Protein AF-A0A9D5AK38-F1 (afdb_monomer)

Mean predicted aligned error: 16.49 Å

Structure (mmCIF, N/CA/C/O backbone):
data_AF-A0A9D5AK38-F1
#
_entry.id   AF-A0A9D5AK38-F1
#
loop_
_atom_site.group_PDB
_atom_site.id
_atom_site.type_symbol
_atom_site.label_atom_id
_atom_site.label_alt_id
_atom_site.label_comp_id
_atom_site.label_asym_id
_atom_site.label_entity_id
_atom_site.label_seq_id
_atom_site.pdbx_PDB_ins_code
_atom_site.Cartn_x
_atom_site.Cartn_y
_atom_site.Cartn_z
_atom_site.occupancy
_atom_site.B_iso_or_equiv
_atom_site.auth_seq_id
_atom_site.auth_comp_id
_atom_site.auth_asym_id
_atom_site.auth_atom_id
_atom_site.pdbx_PDB_model_num
ATOM 1 N N . MET A 1 1 ? 25.969 49.954 53.810 1.00 33.88 1 MET A N 1
ATOM 2 C CA . MET A 1 1 ? 25.938 51.439 53.828 1.00 33.88 1 MET A CA 1
ATOM 3 C C . MET A 1 1 ? 26.869 51.972 52.740 1.00 33.88 1 MET A C 1
ATOM 5 O O . MET A 1 1 ? 27.864 51.312 52.481 1.00 33.88 1 MET A O 1
ATOM 9 N N . LYS A 1 2 ? 26.584 53.164 52.185 1.00 40.88 2 LYS A N 1
ATOM 10 C CA . LYS A 1 2 ? 27.360 53.874 51.135 1.00 40.88 2 LYS A CA 1
ATOM 11 C C . LYS A 1 2 ? 27.470 53.159 49.769 1.00 40.88 2 LYS A C 1
ATOM 13 O O . LYS A 1 2 ? 27.107 51.998 49.625 1.00 40.88 2 LYS A O 1
ATOM 18 N N . THR A 1 3 ? 27.795 53.952 48.744 1.00 27.88 3 THR A N 1
ATOM 19 C CA . THR A 1 3 ? 27.482 53.731 47.316 1.00 27.88 3 THR A CA 1
ATOM 20 C C . THR A 1 3 ? 28.409 54.561 46.400 1.00 27.88 3 THR A C 1
ATOM 22 O O . THR A 1 3 ? 29.161 55.394 46.900 1.00 27.88 3 THR A O 1
ATOM 25 N N . ARG A 1 4 ? 28.238 54.416 45.066 1.00 30.94 4 ARG A N 1
ATOM 26 C CA . ARG A 1 4 ? 28.885 55.137 43.930 1.00 30.94 4 ARG A CA 1
ATOM 27 C C . ARG A 1 4 ? 30.278 54.587 43.543 1.00 30.94 4 ARG A C 1
ATOM 29 O O . ARG A 1 4 ? 31.025 54.226 44.436 1.00 30.94 4 ARG A O 1
ATOM 36 N N . LYS A 1 5 ? 30.699 54.399 42.273 1.00 31.61 5 LYS A N 1
ATOM 37 C CA . LYS A 1 5 ? 30.309 54.814 40.886 1.00 31.61 5 LYS A CA 1
ATOM 38 C C . LYS A 1 5 ? 31.243 55.875 40.253 1.00 31.61 5 LYS A C 1
ATOM 40 O O . LYS A 1 5 ? 31.088 57.062 40.516 1.00 31.61 5 LYS A O 1
ATOM 45 N N . GLY A 1 6 ? 32.099 55.421 39.327 1.00 28.53 6 GLY A N 1
ATOM 46 C CA . GLY A 1 6 ? 32.884 56.146 38.297 1.00 28.53 6 GLY A CA 1
ATOM 47 C C . GLY A 1 6 ? 33.187 55.152 37.149 1.00 28.53 6 GLY A C 1
ATOM 48 O O . GLY A 1 6 ? 33.199 53.955 37.418 1.00 28.53 6 GLY A O 1
ATOM 49 N N . ARG A 1 7 ? 33.130 55.495 35.848 1.00 28.69 7 ARG A N 1
ATOM 50 C CA . ARG A 1 7 ? 34.073 56.284 35.007 1.00 28.69 7 ARG A CA 1
ATOM 51 C C . ARG A 1 7 ? 35.487 55.666 34.878 1.00 28.69 7 ARG A C 1
ATOM 53 O O . ARG A 1 7 ? 36.054 55.352 35.911 1.00 28.69 7 ARG A O 1
ATOM 60 N N . SER A 1 8 ? 36.144 55.568 33.705 1.00 30.53 8 SER A N 1
ATOM 61 C CA . SER A 1 8 ? 35.702 55.536 32.279 1.00 30.53 8 SER A CA 1
ATOM 62 C C . SER A 1 8 ? 36.902 55.436 31.301 1.00 30.53 8 SER A C 1
ATOM 64 O O . SER A 1 8 ? 37.755 56.308 31.383 1.00 30.53 8 SER A O 1
ATOM 66 N N . VAL A 1 9 ? 36.827 54.540 30.296 1.00 27.48 9 VAL A N 1
ATOM 67 C CA . VAL A 1 9 ? 37.454 54.620 28.937 1.00 27.48 9 VAL A CA 1
ATOM 68 C C . VAL A 1 9 ? 39.002 54.550 28.801 1.00 27.48 9 VAL A C 1
ATOM 70 O O . VAL A 1 9 ? 39.729 55.112 29.605 1.00 27.48 9 VAL A O 1
ATOM 73 N N . ALA A 1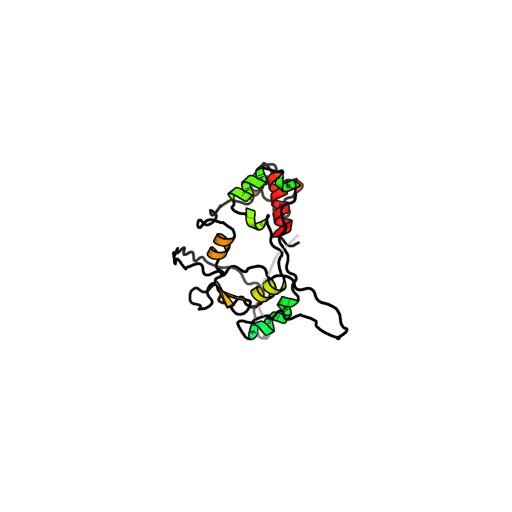 10 ? 39.445 53.926 27.688 1.00 26.89 10 ALA A N 1
ATOM 74 C CA . ALA A 1 10 ? 40.810 53.784 27.128 1.00 26.89 10 ALA A CA 1
ATOM 75 C C . ALA A 1 10 ? 41.793 52.832 27.868 1.00 26.89 10 ALA A C 1
ATOM 77 O O . ALA A 1 10 ? 41.974 52.952 29.073 1.00 26.89 10 ALA A O 1
ATOM 78 N N . GLU A 1 11 ? 42.492 51.883 27.214 1.00 28.64 11 GLU A N 1
ATOM 79 C CA . GLU A 1 11 ? 42.353 51.336 25.837 1.00 28.64 11 GLU A CA 1
ATOM 80 C C . GLU A 1 11 ? 42.307 49.771 25.853 1.00 28.64 11 GLU A C 1
ATOM 82 O O . GLU A 1 11 ? 41.315 49.273 26.376 1.00 28.64 11 GLU A O 1
ATOM 87 N N . MET A 1 12 ? 43.216 48.899 25.369 1.00 27.56 12 MET A N 1
ATOM 88 C CA . MET A 1 12 ? 44.475 49.034 24.609 1.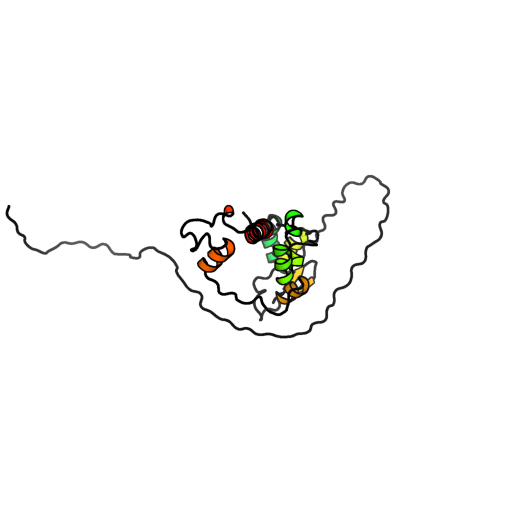00 27.56 12 MET A CA 1
ATOM 89 C C . MET A 1 12 ? 44.715 47.853 23.632 1.00 27.56 12 MET A C 1
ATOM 91 O O . MET A 1 12 ? 44.357 46.724 23.957 1.00 27.56 12 MET A O 1
ATOM 95 N N . MET A 1 13 ? 45.324 48.127 22.461 1.00 31.16 13 MET A N 1
ATOM 96 C CA . MET A 1 13 ? 46.064 47.224 21.532 1.00 31.16 13 MET A CA 1
ATOM 97 C C . MET A 1 13 ? 46.034 45.706 21.861 1.00 31.16 13 MET A C 1
ATOM 99 O O . MET A 1 13 ? 46.629 45.247 22.831 1.00 31.16 13 MET A O 1
ATOM 103 N N . THR A 1 14 ? 45.500 44.823 21.013 1.00 32.34 14 THR A N 1
ATOM 104 C CA . THR A 1 14 ? 46.093 44.444 19.710 1.00 32.34 14 THR A CA 1
ATOM 105 C C . THR A 1 14 ? 45.108 43.616 18.866 1.00 32.34 14 THR A C 1
ATOM 107 O O . THR A 1 14 ? 44.232 42.936 19.397 1.00 32.34 14 THR A O 1
ATOM 110 N N . ALA A 1 15 ? 45.261 43.626 17.538 1.00 27.45 15 ALA A N 1
ATOM 111 C CA . ALA A 1 15 ? 44.367 42.913 16.621 1.00 27.45 15 ALA A CA 1
ATOM 112 C C . ALA A 1 15 ? 44.831 41.481 16.284 1.00 27.45 15 ALA A C 1
ATOM 114 O O . ALA A 1 15 ? 45.998 41.258 15.963 1.00 27.45 15 ALA A O 1
ATOM 115 N N . LYS A 1 16 ? 43.880 40.537 16.213 1.00 35.12 16 LYS A N 1
ATOM 116 C CA . LYS A 1 16 ? 43.953 39.351 15.338 1.00 35.12 16 LYS A CA 1
ATOM 117 C C . LYS A 1 16 ? 42.615 39.139 14.623 1.00 35.12 16 LYS A C 1
ATOM 119 O O . LYS A 1 16 ? 41.552 39.412 15.174 1.00 35.12 16 LYS A O 1
ATOM 124 N N . THR A 1 17 ? 42.695 38.727 13.361 1.00 31.53 17 THR A N 1
ATOM 125 C CA . THR A 1 17 ? 41.618 38.864 12.367 1.00 31.53 17 THR A CA 1
ATOM 126 C C . THR A 1 17 ? 40.453 37.896 12.584 1.00 31.53 17 THR A C 1
ATOM 128 O O . THR A 1 17 ? 40.646 36.732 12.926 1.00 31.53 17 THR A O 1
ATOM 131 N N . ALA A 1 18 ? 39.231 38.368 12.333 1.00 28.08 18 ALA A N 1
ATOM 132 C CA . ALA A 1 18 ? 38.009 37.592 12.508 1.00 28.08 18 ALA A CA 1
ATOM 133 C C . ALA A 1 18 ? 37.720 36.610 11.356 1.00 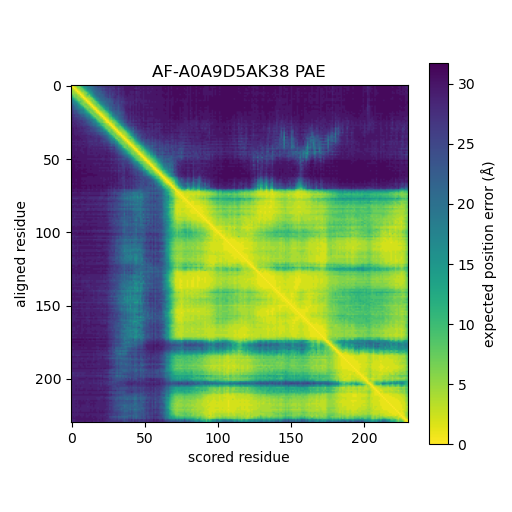28.08 18 ALA A C 1
ATOM 135 O O . ALA A 1 18 ? 37.919 36.931 10.184 1.00 28.08 18 ALA A O 1
ATOM 136 N N . LYS A 1 19 ? 37.080 35.482 11.694 1.00 30.78 19 LYS A N 1
ATOM 137 C CA . LYS A 1 19 ? 36.076 34.823 10.841 1.00 30.78 19 LYS A CA 1
ATOM 138 C C . LYS A 1 19 ? 34.860 34.413 11.685 1.00 30.78 19 LYS A C 1
ATOM 140 O O . LYS A 1 19 ? 34.948 33.521 12.519 1.00 30.78 19 LYS A O 1
ATOM 145 N N . LYS A 1 20 ? 33.721 35.076 11.443 1.00 27.89 20 LYS A N 1
ATOM 146 C CA . LYS A 1 20 ? 32.361 34.542 11.693 1.00 27.89 20 LYS A CA 1
ATOM 147 C C . LYS A 1 20 ? 32.138 33.394 10.668 1.00 27.89 20 LYS A C 1
ATOM 149 O O . LYS A 1 20 ? 32.838 33.367 9.661 1.00 27.89 20 LYS A O 1
ATOM 154 N N . VAL A 1 21 ? 31.254 32.409 10.834 1.00 29.69 21 VAL A N 1
ATOM 155 C CA . VAL A 1 21 ? 29.810 32.473 11.141 1.00 29.69 21 VAL A CA 1
ATOM 156 C C . VAL A 1 21 ? 29.366 31.259 11.986 1.00 29.69 21 VAL A C 1
ATOM 158 O O . VAL A 1 21 ? 30.059 30.251 12.066 1.00 29.69 21 VAL A O 1
ATOM 161 N N . THR A 1 22 ? 28.219 31.395 12.654 1.00 26.42 22 THR A N 1
ATOM 162 C CA . THR 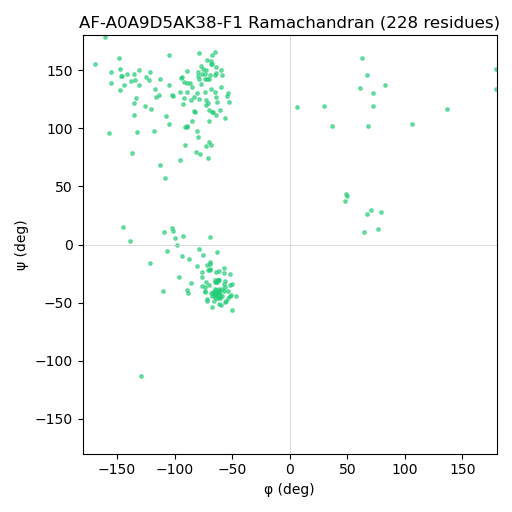A 1 22 ? 27.578 30.427 13.560 1.00 26.42 22 THR A CA 1
ATOM 163 C C . THR A 1 22 ? 26.817 29.284 12.869 1.00 26.42 22 THR A C 1
ATOM 165 O O . THR A 1 22 ? 26.472 29.355 11.695 1.00 26.42 22 THR A O 1
ATOM 168 N N . VAL A 1 23 ? 26.520 28.246 13.656 1.00 24.72 23 VAL A N 1
ATOM 169 C CA . VAL A 1 23 ? 25.722 27.051 13.315 1.00 24.72 23 VAL A CA 1
ATOM 170 C C . VAL A 1 23 ? 24.217 27.373 13.179 1.00 24.72 23 VAL A C 1
ATOM 172 O O . VAL A 1 23 ? 23.762 28.336 13.791 1.00 24.72 23 VAL A O 1
ATOM 175 N N . VAL A 1 24 ? 23.473 26.507 12.462 1.00 26.73 24 VAL A N 1
ATOM 176 C CA . VAL A 1 24 ? 22.086 26.002 12.711 1.00 26.73 24 VAL A CA 1
ATOM 177 C C . VAL A 1 24 ? 21.202 25.967 11.446 1.00 26.73 24 VAL A C 1
ATOM 179 O O . VAL A 1 24 ? 20.825 27.006 10.927 1.00 26.73 24 VAL A O 1
ATOM 182 N N . GLY A 1 25 ? 20.794 24.746 11.056 1.00 26.19 25 GLY A N 1
ATOM 183 C CA . GLY A 1 25 ? 19.423 24.391 10.632 1.00 26.19 25 GLY A CA 1
ATOM 184 C C . GLY A 1 25 ? 18.863 24.870 9.274 1.00 26.19 25 GLY A C 1
ATOM 185 O O . GLY A 1 25 ? 18.615 26.059 9.101 1.00 26.19 25 GLY A O 1
ATOM 186 N N . PRO A 1 26 ? 18.491 23.951 8.358 1.00 26.83 26 PRO A N 1
ATOM 187 C CA . PRO A 1 26 ? 17.520 24.226 7.294 1.00 26.83 26 PRO A CA 1
ATOM 188 C C . PRO A 1 26 ? 16.089 24.298 7.855 1.00 26.83 26 PRO A C 1
ATOM 190 O O . PRO A 1 26 ? 15.742 23.548 8.768 1.00 26.83 26 PRO A O 1
ATOM 193 N N . SER A 1 27 ? 15.228 25.142 7.278 1.00 24.17 27 SER A N 1
ATOM 194 C CA . SER A 1 27 ? 13.794 25.190 7.611 1.00 24.17 27 SER A CA 1
ATOM 195 C C . SER A 1 27 ? 12.936 25.531 6.386 1.00 24.17 27 SER A C 1
ATOM 197 O O . SER A 1 27 ? 13.390 26.287 5.536 1.00 24.17 27 SER A O 1
ATOM 199 N N . MET A 1 28 ? 11.730 24.942 6.323 1.00 27.42 28 MET A N 1
ATOM 200 C CA . MET A 1 28 ? 10.549 25.283 5.494 1.00 27.42 28 MET A CA 1
ATOM 201 C C . MET A 1 28 ? 10.803 25.942 4.116 1.00 27.42 28 MET A C 1
ATOM 203 O O . MET A 1 28 ? 11.171 27.106 4.015 1.00 27.42 28 MET A O 1
ATOM 207 N N . SER A 1 29 ? 10.389 25.340 3.001 1.00 24.94 29 SER A N 1
ATOM 208 C CA . SER A 1 29 ? 8.955 25.241 2.676 1.00 24.94 29 SER A CA 1
ATOM 209 C C . SER A 1 29 ? 8.726 24.533 1.330 1.00 24.94 29 SER A C 1
ATOM 211 O O . SER A 1 29 ? 9.537 24.656 0.416 1.00 24.94 29 SER A O 1
ATOM 213 N N . TRP A 1 30 ? 7.578 23.865 1.174 1.00 23.47 30 TRP A N 1
ATOM 214 C CA . TRP A 1 30 ? 7.054 23.447 -0.132 1.00 23.47 30 TRP A CA 1
ATOM 215 C C . TRP A 1 30 ? 5.678 24.074 -0.352 1.00 23.47 30 TRP A C 1
ATOM 217 O O . TRP A 1 30 ? 4.733 23.792 0.383 1.00 23.47 30 TRP A O 1
ATOM 227 N N . SER A 1 31 ? 5.573 24.933 -1.367 1.00 30.81 31 SER A N 1
ATOM 228 C CA . SER A 1 31 ? 4.327 25.610 -1.729 1.00 30.81 31 SER A CA 1
ATOM 229 C C . SER A 1 31 ? 3.715 25.000 -2.985 1.00 30.81 31 SER A C 1
ATOM 231 O O . SER A 1 31 ? 4.149 25.282 -4.094 1.00 30.81 31 SER A O 1
ATOM 233 N N . LYS A 1 32 ? 2.666 24.202 -2.768 1.00 28.89 32 LYS A N 1
ATOM 234 C CA . LYS A 1 32 ? 1.407 24.210 -3.529 1.00 28.89 32 LYS A CA 1
ATOM 235 C C . LYS A 1 32 ? 1.495 24.472 -5.046 1.00 28.89 32 LYS A C 1
ATOM 237 O O . LYS A 1 32 ? 1.407 25.614 -5.486 1.00 28.89 32 LYS A O 1
ATOM 242 N N . VAL A 1 33 ? 1.396 23.394 -5.823 1.00 25.48 33 VAL A N 1
ATOM 243 C CA . VAL A 1 33 ? 0.637 23.390 -7.085 1.00 25.48 33 VAL A CA 1
ATOM 244 C C . VAL A 1 33 ? -0.369 22.239 -7.015 1.00 25.48 33 VAL A C 1
ATOM 246 O O . VAL A 1 33 ? 0.020 21.086 -6.851 1.00 25.48 33 VAL A O 1
ATOM 249 N N . ARG A 1 34 ? -1.666 22.556 -7.104 1.00 28.61 34 ARG A N 1
ATOM 250 C CA . ARG A 1 34 ? -2.702 21.604 -7.525 1.00 28.61 34 ARG A CA 1
ATOM 251 C C . ARG A 1 34 ? -3.006 21.936 -8.977 1.00 28.61 34 ARG A C 1
ATOM 253 O O . ARG A 1 34 ? -3.400 23.070 -9.221 1.00 28.61 34 ARG A O 1
ATOM 260 N N . GLU A 1 35 ? -2.956 20.957 -9.868 1.00 26.36 35 GLU A N 1
ATOM 261 C CA . GLU A 1 35 ? -3.853 20.940 -11.024 1.00 26.36 35 GLU A CA 1
ATOM 262 C C . GLU A 1 35 ? -4.458 19.546 -11.165 1.00 26.36 35 GLU A C 1
ATOM 264 O O . GLU A 1 35 ? -3.757 18.533 -11.170 1.00 26.36 35 GLU A O 1
ATOM 269 N N . ILE A 1 36 ? -5.787 19.517 -11.221 1.00 33.62 36 ILE A N 1
ATOM 270 C CA . ILE A 1 36 ? -6.577 18.338 -11.551 1.00 33.62 36 ILE A CA 1
ATOM 271 C C . ILE A 1 36 ? -6.788 18.414 -13.056 1.00 33.62 36 ILE A C 1
ATOM 273 O O . ILE A 1 36 ? -7.381 19.383 -13.520 1.00 33.62 36 ILE A O 1
ATOM 277 N N . PHE A 1 37 ? -6.351 17.400 -13.797 1.00 33.25 37 PHE A N 1
ATOM 278 C CA . PHE A 1 37 ? -6.851 17.188 -15.149 1.00 33.25 37 PHE A CA 1
ATOM 279 C C . PHE A 1 37 ? -7.174 15.722 -15.375 1.00 33.25 37 PHE A C 1
ATOM 281 O O . PHE A 1 37 ? -6.326 14.846 -15.200 1.00 33.25 37 PHE A O 1
ATOM 288 N N . ASP A 1 38 ? -8.437 15.522 -15.726 1.00 43.69 38 ASP A N 1
ATOM 289 C CA . ASP A 1 38 ? -9.018 14.290 -16.226 1.00 43.69 38 ASP A CA 1
ATOM 290 C C . ASP A 1 38 ? -8.681 14.148 -17.718 1.00 43.69 38 ASP A C 1
ATOM 292 O O . ASP A 1 38 ? -8.586 15.149 -18.436 1.00 43.69 38 ASP A O 1
ATOM 296 N N . SER A 1 39 ? -8.468 12.920 -18.177 1.00 35.00 39 SER A N 1
ATOM 297 C CA . SER A 1 39 ? -8.164 12.624 -19.579 1.00 35.00 39 SER A CA 1
ATOM 298 C C . SER A 1 39 ? -8.524 11.176 -19.894 1.00 35.00 39 SER A C 1
ATOM 300 O O . SER A 1 39 ? -7.735 10.259 -19.649 1.00 35.00 39 SER A O 1
ATOM 302 N N . ASP A 1 40 ? -9.722 10.986 -20.440 1.00 36.69 40 ASP A N 1
ATOM 303 C CA . ASP A 1 40 ? -10.185 9.704 -20.963 1.00 36.69 40 ASP A CA 1
ATOM 304 C C . ASP A 1 40 ? -9.477 9.362 -22.284 1.00 36.69 40 ASP A C 1
ATOM 306 O O . ASP A 1 40 ? -9.984 9.623 -23.373 1.00 36.69 40 ASP A O 1
ATOM 310 N N . GLU A 1 41 ? -8.291 8.760 -22.178 1.00 36.53 41 GLU A N 1
ATOM 311 C CA . GLU A 1 41 ? -7.719 7.948 -23.255 1.00 36.53 41 GLU A CA 1
ATOM 312 C C . GLU A 1 41 ? -8.151 6.487 -23.064 1.00 36.53 41 GLU A C 1
ATOM 314 O O . GLU A 1 41 ? -7.625 5.759 -22.216 1.00 36.53 41 GLU A O 1
ATOM 319 N N . ASP A 1 42 ? -9.150 6.074 -23.844 1.00 41.09 42 ASP A N 1
ATOM 320 C CA . ASP A 1 42 ? -9.712 4.724 -23.819 1.00 41.09 42 ASP A CA 1
ATOM 321 C C . ASP A 1 42 ? -8.801 3.776 -24.626 1.00 41.09 42 ASP A C 1
ATOM 323 O O . ASP A 1 42 ? -8.823 3.755 -25.858 1.00 41.09 42 ASP A O 1
ATOM 327 N N . PHE A 1 43 ? -7.930 3.038 -23.929 1.00 40.38 43 PHE A N 1
ATOM 328 C CA . PHE A 1 43 ? -6.977 2.097 -24.531 1.00 40.38 43 PHE A CA 1
ATOM 329 C C . PHE A 1 43 ? -7.457 0.645 -24.388 1.00 40.38 43 PHE A C 1
ATOM 331 O O . PHE A 1 43 ? -7.756 0.189 -23.282 1.00 40.38 43 PHE A O 1
ATOM 338 N N . GLU A 1 44 ? -7.477 -0.097 -25.500 1.00 41.12 44 GLU A N 1
ATOM 339 C CA . GLU A 1 44 ? -7.966 -1.482 -25.536 1.00 41.12 44 GLU A CA 1
ATOM 340 C C . GLU A 1 44 ? -7.128 -2.463 -24.687 1.00 41.12 44 GLU A C 1
ATOM 342 O O . GLU A 1 44 ? -5.912 -2.338 -24.520 1.00 41.12 44 GLU A O 1
ATOM 347 N N . GLU A 1 45 ? -7.809 -3.466 -24.128 1.00 41.84 45 GLU A N 1
ATOM 348 C CA . GLU A 1 45 ? -7.314 -4.320 -23.041 1.00 41.84 45 GLU A CA 1
ATOM 349 C C . GLU A 1 45 ? -6.687 -5.634 -23.553 1.00 41.84 45 GLU A C 1
ATOM 351 O O . GLU A 1 45 ? -7.252 -6.719 -23.409 1.00 41.84 45 GLU A O 1
ATOM 356 N N . ASP A 1 46 ? -5.495 -5.547 -24.154 1.00 39.59 46 ASP A N 1
ATOM 357 C CA . ASP A 1 46 ? -4.801 -6.704 -24.748 1.00 39.59 46 ASP A CA 1
ATOM 358 C C . ASP A 1 46 ? -4.040 -7.558 -23.702 1.00 39.59 46 ASP A C 1
ATOM 360 O O . ASP A 1 46 ? -2.823 -7.452 -23.509 1.00 39.59 46 ASP A O 1
ATOM 364 N N . VAL A 1 47 ? -4.784 -8.409 -22.980 1.00 40.81 47 VAL A N 1
ATOM 365 C CA . VAL A 1 47 ? -4.259 -9.330 -21.949 1.00 40.81 47 VAL A CA 1
ATOM 366 C C . VAL A 1 47 ? -4.517 -10.802 -22.328 1.00 40.81 47 VAL A C 1
ATOM 368 O O . VAL A 1 47 ? -5.594 -11.341 -22.055 1.00 40.81 47 VAL A O 1
ATOM 371 N N . PRO A 1 48 ? -3.527 -11.515 -22.905 1.00 36.41 48 PRO A N 1
ATOM 372 C CA . PRO A 1 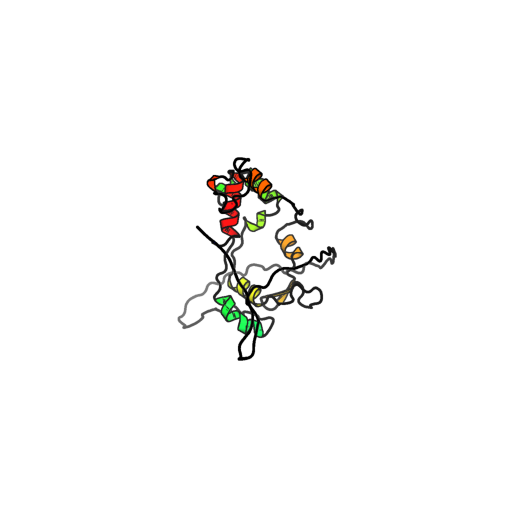48 ? -3.683 -12.920 -23.281 1.00 36.41 48 PRO A CA 1
ATOM 373 C C . PRO A 1 48 ? -3.909 -13.858 -22.083 1.00 36.41 48 PRO A C 1
ATOM 375 O O . PRO A 1 48 ? -3.105 -13.924 -21.152 1.00 36.41 48 PRO A O 1
ATOM 378 N N . SER A 1 49 ? -4.981 -14.653 -22.141 1.00 30.61 49 SER A N 1
ATOM 379 C CA . SER A 1 49 ? -5.321 -15.641 -21.107 1.00 30.61 49 SER A CA 1
ATOM 380 C C . SER A 1 49 ? -4.359 -16.838 -21.098 1.00 30.61 49 SER A C 1
ATOM 382 O O . SER A 1 49 ? -4.252 -17.576 -22.079 1.00 30.61 49 SER A O 1
ATOM 384 N N . ILE A 1 50 ? -3.696 -17.083 -19.963 1.00 38.62 50 ILE A N 1
ATOM 385 C CA . ILE A 1 50 ? -2.764 -18.209 -19.790 1.00 38.62 50 ILE A CA 1
ATOM 386 C C . ILE A 1 50 ? -3.543 -19.485 -19.436 1.00 38.62 50 ILE A C 1
ATOM 388 O O . ILE A 1 50 ? -4.142 -19.585 -18.367 1.00 38.62 50 ILE A O 1
ATOM 392 N N . SER A 1 51 ? -3.506 -20.486 -20.320 1.00 35.34 51 SER A N 1
ATOM 393 C CA . SER A 1 51 ? -4.141 -21.795 -20.099 1.00 35.34 51 SER A CA 1
ATOM 394 C C . SER A 1 51 ? -3.204 -22.801 -19.393 1.00 35.34 51 SER A C 1
ATOM 396 O O . SER A 1 51 ? -1.983 -22.731 -19.554 1.00 35.34 51 SER A O 1
ATOM 398 N N . PRO A 1 52 ? -3.735 -23.748 -18.591 1.00 33.31 52 PRO A N 1
ATOM 399 C CA . PRO A 1 52 ? -2.913 -24.664 -17.797 1.00 33.31 52 PRO A CA 1
ATOM 400 C C . PRO A 1 52 ? -2.331 -25.824 -18.625 1.00 33.31 52 PRO A C 1
ATOM 402 O O . PRO A 1 52 ? -3.056 -26.612 -19.236 1.00 33.31 52 PRO A O 1
ATOM 405 N N . VAL A 1 53 ? -1.006 -25.983 -18.582 1.00 40.75 53 VAL A N 1
ATOM 406 C CA . VAL A 1 53 ? -0.279 -27.058 -19.283 1.00 40.75 53 VAL A CA 1
ATOM 407 C C . VAL A 1 53 ? -0.409 -28.402 -18.547 1.00 40.75 53 VAL A C 1
ATOM 409 O O . VAL A 1 53 ? -0.319 -28.483 -17.321 1.00 40.75 53 VAL A O 1
ATOM 412 N N . LYS A 1 54 ? -0.611 -29.490 -19.305 1.00 40.16 54 LYS A N 1
ATOM 413 C CA . LYS A 1 54 ? -0.778 -30.857 -18.776 1.00 40.16 54 LYS A CA 1
ATOM 414 C C . LYS A 1 54 ? 0.540 -31.430 -18.229 1.00 40.16 54 LYS A C 1
ATOM 416 O O . LYS A 1 54 ? 1.599 -31.250 -18.823 1.00 40.16 54 LYS A O 1
ATOM 421 N N . ARG A 1 55 ? 0.465 -32.186 -17.124 1.00 37.75 55 ARG A N 1
ATOM 422 C CA . ARG A 1 55 ? 1.619 -32.893 -16.532 1.00 37.75 55 ARG A CA 1
ATOM 423 C C . ARG A 1 55 ? 2.076 -34.064 -17.411 1.00 37.75 55 ARG A C 1
ATOM 425 O O . ARG A 1 55 ? 1.243 -34.815 -17.912 1.00 37.75 55 ARG A O 1
ATOM 432 N N . ILE A 1 56 ? 3.390 -34.274 -17.494 1.00 39.09 56 ILE A N 1
ATOM 433 C CA . ILE A 1 56 ? 4.025 -35.469 -18.073 1.00 39.09 56 ILE A CA 1
ATOM 434 C C . ILE A 1 56 ? 4.814 -36.175 -16.960 1.00 39.09 56 ILE A C 1
ATOM 436 O O . ILE A 1 56 ? 5.523 -35.526 -16.192 1.00 39.09 56 ILE A O 1
ATOM 440 N N . ASN A 1 57 ? 4.681 -37.500 -16.849 1.00 34.16 57 ASN A N 1
ATOM 441 C CA . ASN A 1 57 ? 5.338 -38.287 -15.800 1.00 34.16 57 ASN A CA 1
ATOM 442 C C . ASN A 1 57 ? 6.787 -38.634 -16.176 1.00 34.16 57 ASN A C 1
ATOM 444 O O . ASN A 1 57 ? 7.032 -39.249 -17.212 1.00 34.16 57 ASN A O 1
ATOM 448 N N . PHE A 1 58 ? 7.739 -38.312 -15.298 1.00 35.72 58 PHE A N 1
ATOM 449 C CA . PHE A 1 58 ? 9.166 -38.584 -15.499 1.00 35.72 58 PHE A CA 1
ATOM 450 C C . PHE A 1 58 ? 9.592 -39.905 -14.830 1.00 35.72 58 PHE A C 1
ATOM 452 O O . PHE A 1 58 ? 9.311 -40.123 -13.649 1.00 35.72 58 PHE A O 1
ATOM 459 N N . ARG A 1 59 ? 10.313 -40.777 -15.550 1.00 37.19 59 ARG A N 1
ATOM 460 C CA . ARG A 1 59 ? 11.036 -41.925 -14.961 1.00 37.19 59 ARG A CA 1
ATOM 461 C C . ARG A 1 59 ? 12.491 -41.525 -14.687 1.00 37.19 59 ARG A C 1
ATOM 463 O O . ARG A 1 59 ? 13.066 -40.747 -15.437 1.00 37.19 59 ARG A O 1
ATOM 470 N N . LYS A 1 60 ? 13.072 -42.011 -13.585 1.00 44.59 60 LYS A N 1
ATOM 471 C CA . LYS A 1 60 ? 14.380 -41.551 -13.081 1.00 44.59 60 LYS A CA 1
ATOM 472 C C . LYS A 1 60 ? 15.563 -42.300 -13.706 1.00 44.59 60 LYS A C 1
ATOM 474 O O . LYS A 1 60 ? 15.562 -43.526 -13.740 1.00 44.59 60 LYS A O 1
ATOM 479 N N . SER A 1 61 ? 16.617 -41.555 -14.027 1.00 37.78 61 SER A N 1
ATOM 480 C CA . SER A 1 61 ? 17.995 -42.032 -14.213 1.00 37.78 61 SER A CA 1
ATOM 481 C C . SER A 1 61 ? 18.968 -40.989 -13.629 1.00 37.78 61 SER A C 1
ATOM 483 O O . SER A 1 61 ? 18.643 -39.799 -13.652 1.00 37.78 61 SER A O 1
ATOM 485 N N . PRO A 1 62 ? 20.122 -41.381 -13.056 1.00 50.53 62 PRO A N 1
ATOM 486 C CA . PRO A 1 62 ? 20.948 -40.467 -12.266 1.00 50.53 62 PRO A CA 1
ATOM 487 C C . PRO A 1 62 ? 21.912 -39.635 -13.127 1.00 50.53 62 PRO A C 1
ATOM 489 O O . PRO A 1 62 ? 22.953 -40.123 -13.557 1.00 50.53 62 PRO A O 1
ATOM 492 N N . ALA A 1 63 ? 21.604 -38.350 -13.301 1.00 38.72 63 ALA A N 1
ATOM 493 C CA . ALA A 1 63 ? 22.547 -37.331 -13.765 1.00 38.72 63 ALA A CA 1
ATOM 494 C C . ALA A 1 63 ? 22.585 -36.167 -12.760 1.00 38.72 63 ALA A C 1
ATOM 496 O O . ALA A 1 63 ? 21.576 -35.837 -12.134 1.00 38.72 63 ALA A O 1
ATOM 497 N N . LYS A 1 64 ? 23.765 -35.572 -12.563 1.00 46.62 64 LYS A N 1
ATOM 498 C CA . LYS A 1 64 ? 23.995 -34.509 -11.574 1.00 46.62 64 LYS A CA 1
ATOM 499 C C . LYS A 1 64 ? 23.721 -33.141 -12.211 1.00 46.62 64 LYS A C 1
ATOM 501 O O . LYS A 1 64 ? 24.173 -32.898 -13.319 1.00 46.62 64 LYS A O 1
ATOM 506 N N . VAL A 1 65 ? 23.067 -32.252 -11.457 1.00 46.09 65 VAL A N 1
ATOM 507 C CA . VAL A 1 65 ? 22.680 -30.877 -11.839 1.00 46.09 65 VAL A CA 1
ATOM 508 C C . VAL A 1 65 ? 21.596 -30.781 -12.924 1.00 46.09 65 VAL A C 1
ATOM 510 O O . VAL A 1 65 ? 21.877 -30.778 -14.114 1.00 46.09 65 VAL A O 1
ATOM 513 N N . VAL A 1 66 ? 20.367 -30.500 -12.482 1.00 41.34 66 VAL A N 1
ATOM 514 C CA . VAL A 1 66 ? 19.573 -29.414 -13.078 1.00 41.34 66 VAL A CA 1
ATOM 515 C C . VAL A 1 66 ? 18.993 -28.591 -11.927 1.00 41.34 66 VAL A C 1
ATOM 517 O O . VAL A 1 66 ? 17.978 -28.957 -11.340 1.00 41.34 66 VAL A O 1
ATOM 520 N N . VAL A 1 67 ? 19.657 -27.490 -11.570 1.00 42.09 67 VAL A N 1
ATOM 521 C CA . VAL A 1 67 ? 19.044 -26.454 -10.728 1.00 42.09 67 VAL A CA 1
ATOM 522 C C . VAL A 1 67 ? 18.370 -25.477 -11.684 1.00 42.09 67 VAL A C 1
ATOM 524 O O . VAL A 1 67 ? 19.046 -24.662 -12.307 1.00 42.09 67 VAL A O 1
ATOM 527 N N . VAL A 1 68 ? 17.048 -25.580 -11.843 1.00 44.59 68 VAL A N 1
ATOM 528 C CA . VAL A 1 68 ? 16.278 -24.631 -12.664 1.00 44.59 68 VAL A CA 1
ATOM 529 C C . VAL A 1 68 ? 16.074 -23.341 -11.867 1.00 44.59 68 VAL A C 1
ATOM 531 O O . VAL A 1 68 ? 15.005 -23.109 -11.315 1.00 44.59 68 VAL A O 1
ATOM 534 N N . HIS A 1 69 ? 17.115 -22.511 -11.793 1.00 57.09 69 HIS A N 1
ATOM 535 C CA . HIS A 1 69 ? 17.021 -21.123 -11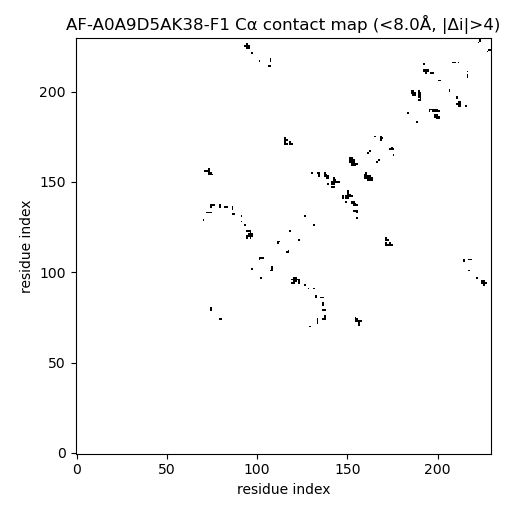.332 1.00 57.09 69 HIS A CA 1
ATOM 536 C C . HIS A 1 69 ? 17.306 -20.186 -12.511 1.00 57.09 69 HIS A C 1
ATOM 538 O O . HIS A 1 69 ? 18.335 -19.521 -12.584 1.00 57.09 69 HIS A O 1
ATOM 544 N N . LEU A 1 70 ? 16.377 -20.180 -13.468 1.00 46.81 70 LEU A N 1
ATOM 545 C CA . LEU A 1 70 ? 16.312 -19.192 -14.546 1.00 46.81 70 LEU A CA 1
ATOM 546 C C . LEU A 1 70 ? 15.119 -18.267 -14.309 1.00 46.81 70 LEU A C 1
ATOM 548 O O . LEU A 1 70 ? 14.226 -18.111 -15.142 1.00 46.81 70 LEU A O 1
ATOM 552 N N . ASP A 1 71 ? 15.137 -17.633 -13.136 1.00 62.56 71 ASP A N 1
ATOM 553 C CA . ASP A 1 71 ? 14.450 -16.364 -12.947 1.00 62.56 71 ASP A CA 1
ATOM 554 C C . ASP A 1 71 ? 15.222 -15.338 -13.782 1.00 62.56 71 ASP A C 1
ATOM 556 O O . ASP A 1 71 ? 16.160 -14.704 -13.300 1.00 62.56 71 ASP A O 1
ATOM 560 N N . ASN A 1 72 ? 14.879 -15.248 -15.069 1.00 75.69 72 ASN A N 1
ATOM 561 C CA . ASN A 1 72 ? 15.511 -14.350 -16.033 1.00 75.69 72 ASN A CA 1
ATOM 562 C C . ASN A 1 72 ? 15.115 -12.897 -15.724 1.00 75.69 72 ASN A C 1
ATOM 564 O O . ASN A 1 72 ? 14.266 -12.313 -16.400 1.00 75.69 72 ASN A O 1
ATOM 568 N N . ILE A 1 73 ? 15.716 -12.350 -14.664 1.00 84.62 73 ILE A N 1
ATOM 569 C CA . ILE A 1 73 ? 15.567 -10.965 -14.220 1.00 84.62 73 ILE A CA 1
ATOM 570 C C . ILE A 1 73 ? 15.939 -10.073 -15.398 1.00 84.62 73 ILE A C 1
ATOM 572 O O . ILE A 1 73 ? 17.097 -10.010 -15.811 1.00 84.62 73 ILE A O 1
ATOM 576 N N . SER A 1 74 ? 14.929 -9.431 -15.969 1.00 88.56 74 SER A N 1
ATOM 577 C CA . SER A 1 74 ? 15.097 -8.517 -17.088 1.00 88.56 74 SER A CA 1
ATOM 578 C C . SER A 1 74 ? 15.335 -7.125 -16.509 1.00 88.56 74 SER A C 1
ATOM 580 O O . SER A 1 74 ? 14.581 -6.715 -15.634 1.00 88.56 74 SER A O 1
ATOM 582 N N . PHE A 1 75 ? 16.356 -6.395 -16.959 1.00 92.19 75 PHE A N 1
ATOM 583 C CA . PHE A 1 75 ? 16.587 -5.003 -16.548 1.00 92.19 75 PHE A CA 1
ATOM 584 C C . PHE A 1 75 ? 16.183 -4.052 -17.675 1.00 92.19 75 PHE A C 1
ATOM 586 O O . PHE A 1 75 ? 16.493 -4.333 -18.831 1.00 92.19 75 PHE A O 1
ATOM 593 N N . HIS A 1 76 ? 15.508 -2.944 -17.349 1.00 90.69 76 HIS A N 1
ATOM 594 C CA . HIS A 1 76 ? 15.176 -1.906 -18.345 1.00 90.69 76 HIS A CA 1
ATOM 595 C C . HIS A 1 76 ? 16.404 -1.081 -18.737 1.00 90.69 76 HIS A C 1
ATOM 597 O O . HIS A 1 76 ? 16.618 -0.750 -19.898 1.00 90.69 76 HIS A O 1
ATOM 603 N N . LEU A 1 77 ? 17.211 -0.761 -17.725 1.00 87.44 77 LEU A N 1
ATOM 604 C CA . LEU A 1 77 ? 18.346 0.150 -17.776 1.00 87.44 77 LEU A CA 1
ATOM 605 C C . LEU A 1 77 ? 19.569 -0.527 -17.139 1.00 87.44 77 LEU A C 1
ATOM 607 O O . LEU A 1 77 ? 19.437 -1.362 -16.239 1.00 87.44 77 LEU A O 1
ATOM 611 N N . GLU A 1 78 ? 20.772 -0.170 -17.593 1.00 84.81 78 GLU A N 1
ATOM 612 C CA . GLU A 1 78 ? 22.029 -0.812 -17.170 1.00 84.81 78 GLU A CA 1
ATOM 613 C C . GLU A 1 78 ? 22.322 -0.644 -15.666 1.00 84.81 78 GLU A C 1
ATOM 615 O O . GLU A 1 78 ? 22.903 -1.522 -15.019 1.00 84.81 78 GLU A O 1
ATOM 620 N N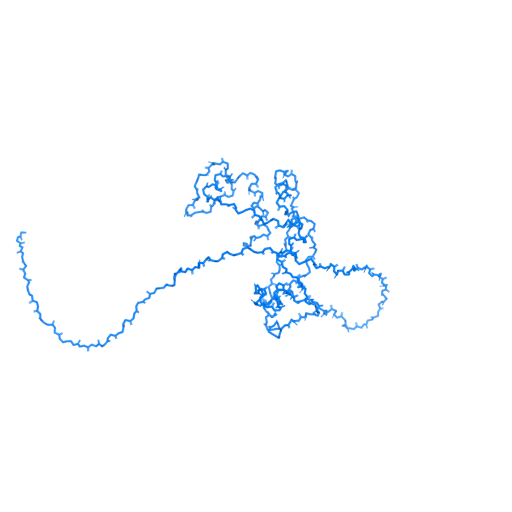 . ASP A 1 79 ? 21.871 0.461 -15.072 1.00 87.88 79 ASP A N 1
ATOM 621 C CA . ASP A 1 79 ? 21.991 0.734 -13.641 1.00 87.88 79 ASP A CA 1
ATOM 622 C C . ASP A 1 79 ? 21.107 -0.194 -12.785 1.00 87.88 79 ASP A C 1
ATOM 624 O O . ASP A 1 79 ? 21.431 -0.439 -11.618 1.00 87.88 79 ASP A O 1
ATOM 628 N N . GLY A 1 80 ? 20.063 -0.795 -13.367 1.00 88.62 80 GLY A N 1
ATOM 629 C CA . GLY A 1 80 ? 19.226 -1.822 -12.746 1.00 88.62 80 GLY A CA 1
ATOM 630 C C . GLY A 1 80 ? 20.048 -2.997 -12.210 1.00 88.62 80 GLY A C 1
ATOM 631 O O . GLY A 1 80 ? 19.848 -3.425 -11.072 1.00 88.62 80 GLY A O 1
ATOM 632 N N . ALA A 1 81 ? 21.077 -3.436 -12.942 1.00 88.25 81 ALA A N 1
ATOM 633 C CA . ALA A 1 81 ? 22.010 -4.466 -12.474 1.00 88.25 81 ALA A CA 1
ATOM 634 C C . ALA A 1 81 ? 22.835 -4.009 -11.249 1.00 88.25 81 ALA A C 1
ATOM 636 O O . ALA A 1 81 ? 23.147 -4.805 -10.358 1.00 88.25 81 ALA A O 1
ATOM 637 N N . THR A 1 82 ? 23.139 -2.711 -11.150 1.00 90.44 82 THR A N 1
ATOM 638 C CA . THR A 1 82 ? 23.823 -2.111 -9.990 1.00 90.44 82 THR A CA 1
ATOM 639 C C . THR A 1 82 ? 22.882 -1.932 -8.794 1.00 90.44 82 THR A C 1
ATOM 641 O O . THR A 1 82 ? 23.308 -2.134 -7.651 1.00 90.44 82 THR A O 1
ATOM 644 N N . LYS A 1 83 ? 21.606 -1.609 -9.038 1.00 92.19 83 LYS A N 1
ATOM 645 C CA . LYS A 1 83 ? 20.530 -1.519 -8.035 1.00 92.19 83 LYS A CA 1
ATOM 646 C C . LYS A 1 83 ? 20.137 -2.909 -7.495 1.00 92.19 83 LYS A C 1
ATOM 648 O O . LYS A 1 83 ? 19.879 -3.050 -6.295 1.00 92.19 83 LYS A O 1
ATOM 653 N N . TRP A 1 84 ? 20.180 -3.953 -8.329 1.00 93.00 84 TRP A N 1
ATOM 654 C CA . TRP A 1 84 ? 19.733 -5.321 -8.018 1.00 93.00 84 TRP A CA 1
ATOM 655 C C . TRP A 1 84 ? 20.327 -5.913 -6.739 1.00 93.00 84 TRP A C 1
ATOM 657 O O . TRP A 1 84 ? 19.596 -6.470 -5.918 1.00 93.00 84 TRP A O 1
ATOM 667 N N . LYS A 1 85 ? 21.637 -5.740 -6.518 1.00 91.00 85 LYS A N 1
ATOM 668 C CA . LYS A 1 85 ? 22.352 -6.274 -5.340 1.00 91.00 85 LYS A CA 1
ATOM 669 C C . LYS A 1 85 ? 21.771 -5.810 -3.997 1.00 91.00 85 LYS A C 1
ATOM 671 O O . LYS A 1 85 ? 21.925 -6.510 -3.001 1.00 91.00 85 LYS A O 1
ATOM 676 N N . PHE A 1 86 ? 21.090 -4.662 -3.973 1.00 92.75 86 PHE A N 1
ATOM 677 C CA . PHE A 1 86 ? 20.374 -4.157 -2.801 1.00 92.75 86 PHE A CA 1
ATOM 678 C C . PHE A 1 86 ? 18.922 -4.653 -2.758 1.00 92.75 86 PHE A C 1
ATOM 680 O O . PHE A 1 86 ? 18.419 -4.999 -1.691 1.00 92.75 86 PHE A O 1
ATOM 687 N N . VAL A 1 87 ? 18.243 -4.715 -3.909 1.00 93.12 87 VAL A N 1
ATOM 688 C CA . VAL A 1 87 ? 16.836 -5.148 -4.007 1.00 93.12 87 VAL A CA 1
ATOM 689 C C . VAL A 1 87 ? 16.677 -6.631 -3.654 1.00 93.12 87 VAL A C 1
ATOM 691 O O . VAL A 1 87 ? 15.769 -6.978 -2.899 1.00 93.12 87 VAL A O 1
ATOM 694 N N . ILE A 1 88 ? 17.596 -7.498 -4.094 1.00 91.50 88 ILE A N 1
ATOM 695 C CA . ILE A 1 88 ? 17.551 -8.938 -3.791 1.00 91.50 88 ILE A CA 1
ATOM 696 C C . ILE A 1 88 ? 17.641 -9.238 -2.283 1.00 91.50 88 ILE A C 1
ATOM 698 O O . ILE A 1 88 ? 17.025 -10.194 -1.813 1.00 91.50 88 ILE A O 1
ATOM 702 N N . GLN A 1 89 ? 18.342 -8.391 -1.518 1.00 92.31 89 GLN A N 1
ATOM 703 C CA . GLN A 1 89 ? 18.529 -8.525 -0.067 1.00 92.31 89 GLN A CA 1
ATOM 704 C C . GLN A 1 89 ? 17.338 -8.016 0.762 1.00 92.31 89 GLN A C 1
ATOM 706 O O . GLN A 1 89 ? 17.214 -8.371 1.936 1.00 92.31 89 GLN A O 1
ATOM 711 N N . ARG A 1 90 ? 16.457 -7.185 0.188 1.00 91.38 90 ARG A N 1
ATOM 712 C CA . ARG A 1 90 ? 15.253 -6.710 0.887 1.00 91.38 90 ARG A CA 1
ATOM 713 C C . ARG A 1 90 ? 14.271 -7.861 1.082 1.00 91.38 90 ARG A C 1
ATOM 715 O O . ARG A 1 90 ? 14.159 -8.735 0.229 1.00 91.38 90 ARG A O 1
ATOM 722 N N . ARG A 1 91 ? 13.537 -7.855 2.193 1.00 90.50 91 ARG A N 1
ATOM 723 C CA . ARG A 1 91 ? 12.389 -8.748 2.400 1.00 90.50 91 ARG A CA 1
ATOM 724 C C . ARG A 1 91 ? 11.156 -8.110 1.774 1.00 90.50 91 ARG A C 1
ATOM 726 O O . ARG A 1 91 ? 10.935 -6.919 1.985 1.00 90.50 91 ARG A O 1
ATOM 733 N N . VAL A 1 92 ? 10.354 -8.887 1.055 1.00 88.56 92 VAL A N 1
ATOM 734 C CA . VAL A 1 92 ? 8.999 -8.469 0.674 1.00 88.56 92 VAL A CA 1
ATOM 735 C C . VAL A 1 92 ? 8.049 -8.826 1.815 1.00 88.56 92 VAL A C 1
ATOM 737 O O . VAL A 1 92 ? 7.994 -9.977 2.247 1.00 88.56 92 VAL A O 1
ATOM 740 N N . ALA A 1 93 ? 7.322 -7.835 2.328 1.00 87.50 93 ALA A N 1
ATOM 741 C CA . ALA A 1 93 ? 6.169 -8.086 3.182 1.00 87.50 93 ALA A CA 1
ATOM 742 C C . ALA A 1 93 ? 4.973 -8.479 2.306 1.00 87.50 93 ALA A C 1
ATOM 744 O O . ALA A 1 93 ? 4.800 -7.944 1.212 1.00 87.50 93 ALA A O 1
ATOM 745 N N . VAL A 1 94 ? 4.157 -9.415 2.786 1.00 86.06 94 VAL A N 1
ATOM 746 C CA . VAL A 1 94 ? 2.942 -9.869 2.098 1.00 86.06 94 VAL A CA 1
ATOM 747 C C . VAL A 1 94 ? 1.744 -9.453 2.944 1.00 86.06 94 VAL A C 1
ATOM 749 O O . VAL A 1 94 ? 1.729 -9.707 4.152 1.00 86.06 94 VAL A O 1
ATOM 752 N N . GLU A 1 95 ? 0.770 -8.795 2.315 1.00 86.50 95 GLU A N 1
ATOM 753 C CA . GLU A 1 95 ? -0.507 -8.444 2.943 1.00 86.50 95 GLU A CA 1
ATOM 754 C C . GLU A 1 95 ? -1.245 -9.707 3.409 1.00 86.50 95 GLU A C 1
ATOM 756 O O . GLU A 1 95 ? -1.091 -10.790 2.839 1.00 86.50 95 GLU A O 1
ATOM 761 N N . ARG A 1 96 ? -2.035 -9.582 4.476 1.00 87.44 96 ARG A N 1
ATOM 762 C CA . ARG A 1 96 ? -2.733 -10.703 5.108 1.00 87.44 96 ARG A CA 1
ATOM 763 C C . ARG A 1 96 ? -4.233 -10.572 4.928 1.00 87.44 96 ARG A C 1
ATOM 765 O O . ARG A 1 96 ? -4.788 -9.476 5.021 1.00 87.44 96 ARG A O 1
ATOM 772 N N . GLU A 1 97 ? -4.879 -11.713 4.721 1.00 90.69 97 GLU A N 1
ATOM 773 C CA . GLU A 1 97 ? -6.334 -11.797 4.706 1.00 90.69 97 GLU A CA 1
ATOM 774 C C . GLU A 1 97 ? -6.920 -11.527 6.098 1.00 90.69 97 GLU A C 1
ATOM 776 O O . GLU A 1 97 ? -6.259 -11.740 7.122 1.00 90.69 97 GLU A O 1
ATOM 781 N N . LEU A 1 98 ? -8.174 -11.073 6.143 1.00 91.38 98 LEU A N 1
ATOM 782 C CA . LEU A 1 98 ? -8.889 -10.856 7.399 1.00 91.38 98 LEU A CA 1
ATOM 783 C C . LEU A 1 98 ? -9.012 -12.150 8.220 1.00 91.38 98 LEU A C 1
ATOM 785 O O . LEU A 1 98 ? -9.396 -13.207 7.716 1.00 91.38 98 LEU A O 1
ATOM 789 N N . GLY A 1 99 ? -8.749 -12.041 9.524 1.00 86.81 99 GLY A N 1
ATOM 790 C CA . GLY A 1 99 ? -9.063 -13.097 10.484 1.00 86.81 99 GLY A CA 1
ATOM 791 C C . GLY A 1 99 ? -10.572 -13.339 10.579 1.00 86.81 99 GLY A C 1
ATOM 792 O O . GLY A 1 99 ? -11.376 -12.432 10.359 1.00 86.81 99 GLY A O 1
ATOM 793 N N . LYS A 1 100 ? -10.973 -14.567 10.933 1.00 86.81 100 LYS A N 1
ATOM 794 C CA . LYS A 1 100 ? -12.394 -14.941 11.090 1.00 86.81 100 LYS A CA 1
ATOM 795 C C . LYS A 1 100 ? -13.125 -14.034 12.090 1.00 86.81 100 LYS A C 1
ATOM 797 O O . LYS A 1 100 ? -14.259 -13.641 11.846 1.00 86.81 100 LYS A O 1
ATOM 802 N N . ASP A 1 101 ? -12.420 -13.635 13.148 1.00 84.75 101 ASP A N 1
ATOM 803 C CA . ASP A 1 101 ? -12.859 -12.690 14.179 1.00 84.75 101 ASP A CA 1
ATOM 804 C C . ASP A 1 101 ? -13.172 -11.284 13.642 1.00 84.75 101 ASP A C 1
ATOM 806 O O . ASP A 1 101 ? -13.934 -10.546 14.261 1.00 84.75 101 ASP A O 1
ATOM 810 N N . VAL A 1 102 ? -12.604 -10.906 12.494 1.00 86.81 102 VAL A N 1
ATOM 811 C CA . VAL A 1 102 ? -12.905 -9.645 11.803 1.00 86.81 102 VAL A CA 1
ATOM 812 C C . VAL A 1 102 ? -14.089 -9.808 10.851 1.00 86.81 102 VAL A C 1
ATOM 814 O O . VAL A 1 102 ? -14.953 -8.935 10.806 1.00 86.81 102 VAL A O 1
ATOM 817 N N . VAL A 1 103 ? -14.151 -10.923 10.114 1.00 89.06 103 VAL A N 1
ATOM 818 C CA . VAL A 1 103 ? -15.211 -11.208 9.126 1.00 89.06 103 VAL A CA 1
ATOM 819 C C . VAL A 1 103 ? -16.599 -11.289 9.780 1.00 89.06 103 VAL A C 1
ATOM 821 O O . VAL A 1 103 ? -17.593 -10.901 9.170 1.00 89.06 103 VAL A O 1
ATOM 824 N N . GLU A 1 104 ? -16.677 -11.726 11.038 1.00 89.06 104 GLU A N 1
ATOM 825 C CA . GLU A 1 104 ? -17.922 -11.752 11.822 1.00 89.06 104 GLU A CA 1
ATOM 826 C C . GLU A 1 104 ? -18.411 -10.349 12.258 1.00 89.06 104 GLU A C 1
ATOM 828 O O . GLU A 1 104 ? -19.588 -10.172 12.584 1.00 89.06 104 GLU A O 1
ATOM 833 N N . VAL A 1 105 ? -17.555 -9.316 12.236 1.00 92.69 105 VAL A N 1
ATOM 834 C CA . VAL A 1 105 ? -17.900 -7.961 12.706 1.00 92.69 105 VAL A CA 1
ATOM 835 C C . VAL A 1 105 ? -18.447 -7.112 11.560 1.00 92.69 105 VAL A C 1
ATOM 837 O O . VAL A 1 105 ? -17.738 -6.324 10.929 1.00 92.69 105 VAL A O 1
ATOM 840 N N . LYS A 1 106 ? -19.761 -7.239 11.333 1.00 93.50 106 LYS A N 1
ATOM 841 C CA . LYS A 1 106 ? -20.484 -6.572 10.238 1.00 93.50 106 LYS A CA 1
ATOM 842 C C . LYS A 1 106 ? -20.167 -5.077 10.073 1.00 93.50 106 LYS A C 1
ATOM 844 O O . LYS A 1 106 ? -19.936 -4.657 8.951 1.00 93.50 106 LYS A O 1
ATOM 849 N N . GLU A 1 107 ? -20.104 -4.279 11.145 1.00 93.75 107 GLU A N 1
ATOM 850 C CA . GLU A 1 107 ? -19.822 -2.831 11.029 1.00 93.75 107 GLU A CA 1
ATOM 851 C C . GLU A 1 107 ? -18.467 -2.550 10.346 1.00 93.75 107 GLU A C 1
ATOM 853 O O . GLU A 1 107 ? -18.350 -1.638 9.532 1.00 93.75 107 GLU A O 1
ATOM 858 N N . VAL A 1 108 ? -17.445 -3.358 10.641 1.00 93.94 108 VAL A N 1
ATOM 859 C CA . VAL A 1 108 ? -16.121 -3.252 10.009 1.00 93.94 108 VAL A CA 1
ATOM 860 C C . VAL A 1 108 ? -16.173 -3.776 8.574 1.00 93.94 108 VAL A C 1
ATOM 862 O O . VAL A 1 108 ? -15.594 -3.164 7.677 1.00 93.94 108 VAL A O 1
ATOM 865 N N . MET A 1 109 ? -16.896 -4.873 8.346 1.00 94.00 109 MET A N 1
ATOM 866 C CA . MET A 1 109 ? -17.039 -5.489 7.027 1.00 94.00 109 MET A CA 1
ATOM 867 C C . MET A 1 109 ? -17.754 -4.557 6.030 1.00 94.00 109 MET A C 1
ATOM 869 O O . MET A 1 109 ? -17.259 -4.341 4.922 1.00 94.00 109 MET A O 1
ATOM 873 N N . ASP A 1 110 ? -18.857 -3.935 6.455 1.00 94.00 110 ASP A N 1
ATOM 874 C CA . ASP A 1 110 ? -19.627 -2.955 5.683 1.00 94.00 110 ASP A CA 1
ATOM 875 C C . ASP A 1 110 ? -18.770 -1.720 5.336 1.00 94.00 110 ASP A C 1
ATOM 877 O O . ASP A 1 110 ? -18.822 -1.231 4.205 1.00 94.00 110 ASP A O 1
ATOM 881 N N . LEU A 1 111 ? -17.930 -1.237 6.265 1.00 92.25 111 LEU A N 1
ATOM 882 C CA . LEU A 1 111 ? -17.015 -0.108 6.032 1.00 92.25 111 LEU A CA 1
ATOM 883 C C . LEU A 1 111 ? -15.904 -0.436 5.024 1.00 92.25 111 LEU A C 1
ATOM 885 O O . LEU A 1 111 ? -15.634 0.372 4.133 1.00 92.25 111 LEU A O 1
ATOM 889 N N . ILE A 1 112 ? -15.274 -1.611 5.127 1.00 91.44 112 ILE A N 1
ATOM 890 C CA . ILE A 1 112 ? -14.241 -2.072 4.178 1.00 91.44 112 ILE A CA 1
ATOM 891 C C . ILE A 1 112 ? -14.836 -2.220 2.772 1.00 91.44 112 ILE A C 1
ATOM 893 O O . ILE A 1 112 ? -14.223 -1.785 1.792 1.00 91.44 112 ILE A O 1
ATOM 897 N N . ASN A 1 113 ? -16.046 -2.776 2.677 1.00 91.31 113 ASN A N 1
ATOM 898 C CA . ASN A 1 113 ? -16.762 -2.940 1.417 1.00 91.31 113 ASN A CA 1
ATOM 899 C C . ASN A 1 113 ? -17.150 -1.587 0.796 1.00 91.31 113 ASN A C 1
ATOM 901 O O . ASN A 1 113 ? -16.822 -1.329 -0.360 1.00 91.31 113 ASN A O 1
ATOM 905 N N . THR A 1 114 ? -17.750 -0.685 1.581 1.00 89.94 114 THR A N 1
ATOM 906 C CA . THR A 1 114 ? -18.136 0.671 1.135 1.00 89.94 114 THR A CA 1
ATOM 907 C C . THR A 1 114 ? -16.922 1.511 0.712 1.00 89.94 114 THR A C 1
ATOM 909 O O . THR A 1 114 ? -17.022 2.330 -0.194 1.00 89.94 114 THR A O 1
ATOM 912 N N . SER A 1 115 ? -15.749 1.272 1.311 1.00 86.88 115 SER A N 1
ATOM 913 C CA . SER A 1 115 ? -14.484 1.937 0.948 1.00 86.88 115 SER A CA 1
ATOM 914 C C . SER A 1 115 ? -13.805 1.365 -0.311 1.00 86.88 115 SER A C 1
ATOM 916 O O . SER A 1 115 ? -12.744 1.855 -0.714 1.00 86.88 115 SER A O 1
ATOM 918 N N . GLY A 1 116 ? -14.354 0.301 -0.910 1.00 88.94 116 GLY A N 1
ATOM 919 C CA . GLY A 1 116 ? -13.752 -0.397 -2.051 1.00 88.94 116 GLY A CA 1
ATOM 920 C C . GLY A 1 116 ? -12.447 -1.134 -1.719 1.00 88.94 116 GLY A C 1
ATOM 921 O O . GLY A 1 116 ? -11.603 -1.303 -2.595 1.00 88.94 116 GLY A O 1
ATOM 922 N N . LEU A 1 117 ? -12.242 -1.542 -0.459 1.00 89.94 117 LEU A N 1
ATOM 923 C CA . LEU A 1 117 ? -10.982 -2.137 0.022 1.00 89.94 117 LEU A CA 1
ATOM 924 C C . LEU A 1 117 ? -11.002 -3.673 0.106 1.00 89.94 117 LEU A C 1
ATOM 926 O O . LEU A 1 117 ? -10.027 -4.278 0.541 1.00 89.94 117 LEU A O 1
ATOM 930 N N . MET A 1 118 ? -12.073 -4.334 -0.347 1.00 91.00 118 MET A N 1
ATOM 931 C CA . MET A 1 118 ? -12.213 -5.800 -0.279 1.00 91.00 118 MET A CA 1
ATOM 932 C C . MET A 1 118 ? -11.004 -6.565 -0.840 1.00 91.00 118 MET A C 1
ATOM 934 O O . MET A 1 118 ? -10.539 -7.522 -0.218 1.00 91.00 118 MET A O 1
ATOM 938 N N . LYS A 1 119 ? -10.466 -6.131 -1.989 1.00 90.56 119 LYS A N 1
ATOM 939 C CA . LYS A 1 119 ? -9.367 -6.827 -2.681 1.00 90.56 119 LYS A CA 1
ATOM 940 C C . LYS A 1 119 ? -7.985 -6.656 -2.032 1.00 90.56 119 LYS A C 1
ATOM 942 O O . LYS A 1 119 ? -7.066 -7.348 -2.449 1.00 90.56 119 LYS A O 1
ATOM 947 N N . THR A 1 120 ? -7.817 -5.774 -1.039 1.00 89.06 120 THR A N 1
ATOM 948 C CA . THR A 1 120 ? -6.545 -5.620 -0.292 1.00 89.06 120 THR A CA 1
ATOM 949 C C . THR A 1 120 ? -6.537 -6.377 1.041 1.00 89.06 120 THR A C 1
ATOM 951 O O . THR A 1 120 ? -5.550 -6.349 1.772 1.00 89.06 120 THR A O 1
ATOM 954 N N . VAL A 1 121 ? -7.638 -7.063 1.380 1.00 90.56 121 VAL A N 1
ATOM 955 C CA . VAL A 1 121 ? -7.783 -7.811 2.643 1.00 90.56 121 VAL A CA 1
ATOM 956 C C . VAL A 1 121 ? -8.464 -9.181 2.492 1.00 90.56 121 VAL A C 1
ATOM 958 O O . VAL A 1 121 ? -8.690 -9.869 3.487 1.00 90.56 121 VAL A O 1
ATOM 961 N N . SER A 1 122 ? -8.811 -9.603 1.273 1.00 89.38 122 SER A N 1
ATOM 962 C CA . SER A 1 122 ? -9.431 -10.908 1.002 1.00 89.38 122 SER A CA 1
ATOM 963 C C . SER A 1 122 ? -9.176 -11.375 -0.433 1.00 89.38 122 SER A C 1
ATOM 965 O O . SER A 1 122 ? -9.078 -10.551 -1.344 1.00 89.38 122 SER A O 1
ATOM 967 N N . GLY A 1 123 ? -9.074 -12.691 -0.638 1.00 85.12 123 GLY A N 1
ATOM 968 C CA . GLY A 1 123 ? -8.756 -13.287 -1.936 1.00 85.12 123 GLY A CA 1
ATOM 969 C C . GLY A 1 123 ? -7.308 -13.039 -2.365 1.00 85.12 123 GLY A C 1
ATOM 970 O O . GLY A 1 123 ? -7.038 -12.921 -3.562 1.00 85.12 123 GLY A O 1
ATOM 971 N N . LEU A 1 124 ? -6.386 -12.901 -1.408 1.00 86.31 124 LEU A N 1
ATOM 972 C CA . LEU A 1 124 ? -5.022 -12.449 -1.685 1.00 86.31 124 LEU A CA 1
ATOM 973 C C . LEU A 1 124 ? -4.207 -13.547 -2.384 1.00 86.31 124 LEU A C 1
ATOM 975 O O . LEU A 1 124 ? -3.999 -14.643 -1.862 1.00 86.31 124 LEU A O 1
ATOM 979 N N . ALA A 1 125 ? -3.732 -13.239 -3.591 1.00 81.56 125 ALA A N 1
ATOM 980 C CA . ALA A 1 125 ? -2.947 -14.162 -4.401 1.00 81.56 125 ALA A CA 1
ATOM 981 C C . ALA A 1 125 ? -1.560 -14.440 -3.790 1.00 81.56 125 ALA A C 1
ATOM 983 O O . ALA A 1 125 ? -0.985 -13.615 -3.079 1.00 81.56 125 ALA A O 1
ATOM 984 N N . GLN A 1 126 ? -0.979 -15.597 -4.121 1.00 82.12 126 GLN A N 1
ATOM 985 C CA . GLN A 1 126 ? 0.384 -15.932 -3.706 1.00 82.12 126 GLN A CA 1
ATOM 986 C C . GLN A 1 126 ? 1.393 -14.959 -4.334 1.00 82.12 126 GLN A C 1
ATOM 988 O O . GLN A 1 126 ? 1.633 -14.981 -5.541 1.00 82.12 126 GLN A O 1
ATOM 993 N N . CYS A 1 127 ? 2.007 -14.121 -3.498 1.00 85.00 127 CYS A N 1
ATOM 994 C CA . CYS A 1 127 ? 3.069 -13.213 -3.910 1.00 85.00 127 CYS A CA 1
ATOM 995 C C . CYS A 1 127 ? 4.324 -14.004 -4.316 1.00 85.00 127 CYS A C 1
ATOM 997 O O . CYS A 1 127 ? 4.963 -14.647 -3.482 1.00 85.00 127 CYS A O 1
ATOM 999 N N . TYR A 1 128 ? 4.697 -13.946 -5.596 1.00 89.38 128 TYR A N 1
ATOM 1000 C CA . TYR A 1 128 ? 5.967 -14.483 -6.079 1.00 89.38 128 TYR A CA 1
ATOM 1001 C C . TYR A 1 128 ? 7.043 -13.382 -5.988 1.00 89.38 128 TYR A C 1
ATOM 1003 O O . TYR A 1 128 ? 7.112 -12.451 -6.793 1.00 89.38 128 TYR A O 1
ATOM 1011 N N . GLU A 1 129 ? 7.874 -13.489 -4.949 1.00 90.56 129 GLU A N 1
ATOM 1012 C CA . GLU A 1 129 ? 8.814 -12.452 -4.496 1.00 90.56 129 GLU A CA 1
ATOM 1013 C C . GLU A 1 129 ? 9.815 -11.998 -5.576 1.00 90.56 129 GLU A C 1
ATOM 1015 O O . GLU A 1 129 ? 10.159 -10.817 -5.642 1.00 90.56 129 GLU A O 1
ATOM 1020 N N . GLY A 1 130 ? 10.249 -12.905 -6.460 1.00 91.31 130 GLY A N 1
ATOM 1021 C CA . GLY A 1 130 ? 11.188 -12.590 -7.542 1.00 91.31 130 GLY A CA 1
ATOM 1022 C C . GLY A 1 130 ? 10.652 -11.545 -8.528 1.00 91.31 130 GLY A C 1
ATOM 1023 O O . GLY A 1 130 ? 11.395 -10.657 -8.934 1.00 91.31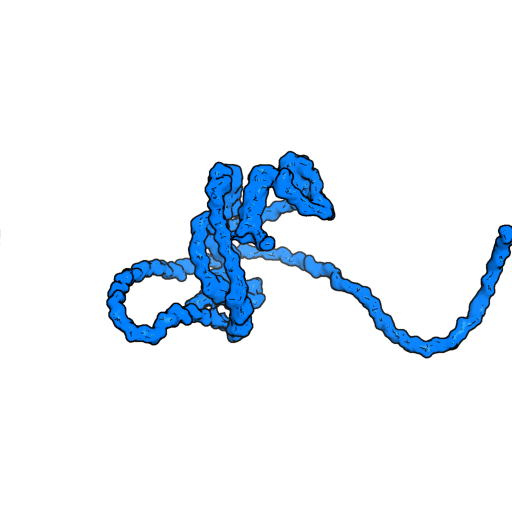 130 GLY A O 1
ATOM 1024 N N . LEU A 1 131 ? 9.354 -11.594 -8.849 1.00 91.50 131 LEU A N 1
ATOM 1025 C CA . LEU A 1 131 ? 8.699 -10.639 -9.754 1.00 91.50 131 LEU A CA 1
ATOM 1026 C C . LEU A 1 131 ? 8.502 -9.280 -9.081 1.00 91.50 131 LEU A C 1
ATOM 1028 O O . LEU A 1 131 ? 8.671 -8.258 -9.731 1.00 91.50 131 LEU A O 1
ATOM 1032 N N . VAL A 1 132 ? 8.201 -9.255 -7.778 1.00 92.88 132 VAL A N 1
ATOM 1033 C CA . VAL A 1 132 ? 8.126 -8.001 -7.008 1.00 92.88 132 VAL A CA 1
ATOM 1034 C C . VAL A 1 132 ? 9.498 -7.330 -6.950 1.00 92.88 132 VAL A C 1
ATOM 1036 O O . VAL A 1 132 ? 9.598 -6.116 -7.097 1.00 92.88 132 VAL A O 1
ATOM 1039 N N . LYS A 1 133 ? 10.574 -8.109 -6.801 1.00 94.00 133 LYS A N 1
ATOM 1040 C CA . LYS A 1 133 ? 11.948 -7.592 -6.837 1.00 94.00 133 LYS A CA 1
ATOM 1041 C C . LYS A 1 133 ? 12.350 -7.099 -8.231 1.00 94.00 133 LYS A C 1
ATOM 1043 O O . LYS A 1 133 ? 12.959 -6.038 -8.327 1.00 94.00 133 LYS A O 1
ATOM 1048 N N . GLU A 1 134 ? 11.989 -7.819 -9.293 1.00 94.38 134 GLU A N 1
ATOM 1049 C CA . GLU A 1 134 ? 12.199 -7.389 -10.686 1.00 94.38 134 GLU A CA 1
ATOM 1050 C C . GLU A 1 134 ? 11.408 -6.112 -11.022 1.00 94.38 134 GLU A C 1
ATOM 1052 O O . GLU A 1 134 ? 11.953 -5.179 -11.599 1.00 94.38 134 GLU A O 1
ATOM 1057 N N . PHE A 1 135 ? 10.156 -6.012 -10.573 1.00 94.50 135 PHE A N 1
ATOM 1058 C CA . PHE A 1 135 ? 9.357 -4.792 -10.679 1.00 94.50 135 PHE A CA 1
ATOM 1059 C C . PHE A 1 135 ? 10.035 -3.622 -9.948 1.00 94.50 135 PHE A C 1
ATOM 1061 O O . PHE A 1 135 ? 10.277 -2.581 -10.547 1.00 94.50 135 PHE A O 1
ATOM 1068 N N . VAL A 1 136 ? 10.411 -3.802 -8.674 1.00 94.31 136 VAL A N 1
ATOM 1069 C CA . VAL A 1 136 ? 10.998 -2.742 -7.828 1.00 94.31 136 VAL A CA 1
ATOM 1070 C C . VAL A 1 136 ? 12.358 -2.247 -8.331 1.00 94.31 136 VAL A C 1
ATOM 1072 O O . VAL A 1 136 ? 12.672 -1.074 -8.138 1.00 94.31 136 VAL A O 1
ATOM 1075 N N . VAL A 1 137 ? 13.180 -3.096 -8.959 1.00 94.81 137 VAL A N 1
ATOM 1076 C CA . VAL A 1 137 ? 14.474 -2.657 -9.520 1.00 94.81 137 VAL A CA 1
ATOM 1077 C C . VAL A 1 137 ? 14.321 -1.887 -10.839 1.00 94.81 137 VAL A C 1
ATOM 1079 O O . VAL A 1 137 ? 15.192 -1.084 -11.162 1.00 94.81 137 VAL A O 1
ATOM 1082 N N . ASN A 1 138 ? 13.214 -2.094 -11.560 1.00 95.25 138 ASN A N 1
ATOM 1083 C CA . ASN A 1 138 ? 12.921 -1.480 -12.857 1.00 95.25 138 ASN A CA 1
ATOM 1084 C C . ASN A 1 138 ? 11.946 -0.293 -12.787 1.00 95.25 138 ASN A C 1
ATOM 1086 O O . ASN A 1 138 ? 11.458 0.133 -13.832 1.00 95.25 138 ASN A O 1
ATOM 1090 N N . ILE A 1 139 ? 11.639 0.241 -11.598 1.00 93.50 139 ILE A N 1
ATOM 1091 C CA . ILE A 1 139 ? 10.906 1.511 -11.475 1.00 93.50 139 ILE A CA 1
ATOM 1092 C C . ILE A 1 139 ? 11.851 2.642 -11.929 1.00 93.50 139 ILE A C 1
ATOM 1094 O O . ILE A 1 139 ? 12.878 2.848 -11.272 1.00 93.50 139 ILE A O 1
ATOM 1098 N N . PRO A 1 140 ? 11.546 3.367 -13.022 1.00 90.94 140 PRO A N 1
ATOM 1099 C CA . PRO A 1 140 ? 12.381 4.465 -13.488 1.00 90.94 140 PRO A CA 1
ATOM 1100 C C . PRO A 1 140 ? 12.194 5.706 -12.604 1.00 90.94 140 PRO A C 1
ATOM 1102 O O . PRO A 1 140 ? 11.144 5.913 -11.992 1.00 90.94 140 PRO A O 1
ATOM 1105 N N . GLU A 1 141 ? 13.233 6.535 -12.503 1.00 90.81 141 GLU A N 1
ATOM 1106 C CA . GLU A 1 141 ? 13.266 7.678 -11.572 1.00 90.81 141 GLU A CA 1
ATOM 1107 C C . GLU A 1 141 ? 12.321 8.817 -12.002 1.00 90.81 141 GLU A C 1
ATOM 1109 O O . GLU A 1 141 ? 11.855 9.596 -11.171 1.00 90.81 141 GLU A O 1
ATOM 1114 N N . ASP A 1 142 ? 11.977 8.854 -13.287 1.00 92.06 142 ASP A N 1
ATOM 1115 C CA . ASP A 1 142 ? 11.077 9.786 -13.961 1.00 92.06 142 ASP A CA 1
ATOM 1116 C C . ASP A 1 142 ? 9.677 9.201 -14.249 1.00 92.06 142 ASP A C 1
ATOM 1118 O O . ASP A 1 142 ? 8.894 9.819 -14.967 1.00 92.06 142 ASP A O 1
ATOM 1122 N N . ILE A 1 143 ? 9.299 8.066 -13.635 1.00 91.44 143 ILE A N 1
ATOM 1123 C CA . ILE A 1 143 ? 7.968 7.425 -13.791 1.00 91.44 143 ILE A CA 1
ATOM 1124 C C . ILE A 1 143 ? 6.779 8.382 -13.553 1.00 91.44 143 ILE A C 1
ATOM 1126 O O . ILE A 1 143 ? 5.680 8.155 -14.063 1.00 91.44 143 ILE A O 1
ATOM 1130 N N . ALA A 1 144 ? 6.984 9.448 -12.775 1.00 92.31 144 ALA A N 1
ATOM 1131 C CA . ALA A 1 144 ? 5.974 10.451 -12.444 1.00 92.31 144 ALA A CA 1
ATOM 1132 C C . ALA A 1 144 ? 5.969 11.689 -13.368 1.00 92.31 144 ALA A C 1
ATOM 1134 O O . ALA A 1 144 ? 5.036 12.490 -13.280 1.00 92.31 144 ALA A O 1
ATOM 1135 N N . ASP A 1 145 ? 6.965 11.871 -14.242 1.00 94.69 145 ASP A N 1
ATOM 1136 C CA . ASP A 1 145 ? 6.991 12.985 -15.197 1.00 94.69 145 ASP A CA 1
ATOM 1137 C C . ASP A 1 145 ? 6.137 12.654 -16.426 1.00 94.69 145 ASP A C 1
ATOM 1139 O O . ASP A 1 145 ? 6.488 11.784 -17.220 1.00 94.69 145 ASP A O 1
ATOM 1143 N N . LYS A 1 146 ? 5.036 13.394 -16.615 1.00 93.62 146 LYS A N 1
ATOM 1144 C CA . LYS A 1 146 ? 4.132 13.270 -17.774 1.00 93.62 146 LYS A CA 1
ATOM 1145 C C . LYS A 1 146 ? 4.829 13.457 -19.129 1.00 93.62 146 LYS A C 1
ATOM 1147 O O . LYS A 1 146 ? 4.283 13.038 -20.144 1.00 93.62 146 LYS A O 1
ATOM 1152 N N . ASN A 1 147 ? 6.000 14.094 -19.158 1.00 94.69 147 ASN A N 1
ATOM 1153 C CA . ASN A 1 147 ? 6.785 14.321 -20.373 1.00 94.69 147 ASN A CA 1
ATOM 1154 C C . ASN A 1 147 ? 7.741 13.157 -20.695 1.00 94.69 147 ASN A C 1
ATOM 1156 O O . ASN A 1 147 ? 8.295 13.108 -21.797 1.00 94.69 147 ASN A O 1
ATOM 1160 N N . SER A 1 148 ? 7.950 12.223 -19.759 1.00 93.50 148 SER A N 1
ATOM 1161 C CA . SER A 1 148 ? 8.807 11.062 -19.984 1.00 93.50 148 SER A CA 1
ATOM 1162 C C . SER A 1 148 ? 8.126 10.007 -20.853 1.00 93.50 148 SER A C 1
ATOM 1164 O O . SER A 1 148 ? 6.930 9.732 -20.749 1.00 93.50 148 SER A O 1
ATOM 1166 N N . LYS A 1 149 ? 8.932 9.317 -21.666 1.00 90.50 149 LYS A N 1
ATOM 1167 C CA . LYS A 1 149 ? 8.509 8.096 -22.368 1.00 90.50 149 LYS A CA 1
ATOM 1168 C C . LYS A 1 149 ? 8.182 6.958 -21.397 1.00 90.50 149 LYS A C 1
ATOM 1170 O O . LYS A 1 149 ? 7.383 6.092 -21.756 1.00 90.50 149 LYS A O 1
ATOM 1175 N N . GLU A 1 150 ? 8.747 6.999 -20.192 1.00 91.56 150 GLU A N 1
ATOM 1176 C CA . GLU A 1 150 ? 8.559 6.033 -19.106 1.00 91.56 150 GLU A CA 1
ATOM 1177 C C . GLU A 1 150 ? 7.436 6.423 -18.127 1.00 91.56 150 GLU A C 1
ATOM 1179 O O . GLU A 1 150 ? 7.236 5.754 -17.111 1.00 91.56 150 GLU A O 1
ATOM 1184 N N . PHE A 1 151 ? 6.669 7.482 -18.427 1.00 93.56 151 PHE A N 1
ATOM 1185 C CA . PHE A 1 151 ? 5.547 7.916 -17.595 1.00 93.56 151 PHE A CA 1
ATOM 1186 C C . PHE A 1 151 ? 4.575 6.763 -17.304 1.00 93.56 151 PHE A C 1
ATOM 1188 O O . PHE A 1 151 ? 4.034 6.141 -18.222 1.00 93.56 151 PHE A O 1
ATOM 1195 N N . CYS A 1 152 ? 4.355 6.492 -16.014 1.00 93.75 152 CYS A N 1
ATOM 1196 C CA . CYS A 1 152 ? 3.578 5.361 -15.507 1.00 93.75 152 CYS A CA 1
ATOM 1197 C C . CYS A 1 152 ? 3.933 4.003 -16.148 1.00 93.75 152 CYS A C 1
ATOM 1199 O O . CYS A 1 152 ? 3.032 3.195 -16.375 1.00 93.75 152 CYS A O 1
ATOM 1201 N N . LYS A 1 153 ? 5.209 3.721 -16.447 1.00 93.88 153 LYS A N 1
ATOM 1202 C CA . LYS A 1 153 ? 5.656 2.422 -16.983 1.00 93.88 153 LYS A CA 1
ATOM 1203 C C . LYS A 1 153 ? 6.691 1.752 -16.093 1.00 93.88 153 LYS A C 1
ATOM 1205 O O . LYS A 1 153 ? 7.497 2.405 -15.438 1.00 93.88 153 LYS A O 1
ATOM 1210 N N . VAL A 1 154 ? 6.659 0.421 -16.092 1.00 94.38 154 VAL A N 1
ATOM 1211 C CA . VAL A 1 154 ? 7.660 -0.436 -15.443 1.00 94.38 154 VAL A CA 1
ATOM 1212 C C . VAL A 1 154 ? 7.977 -1.609 -16.368 1.00 94.38 154 VAL A C 1
ATOM 1214 O O . VAL A 1 154 ? 7.083 -2.156 -17.014 1.00 94.38 154 VAL A O 1
ATOM 1217 N N . PHE A 1 155 ? 9.246 -2.005 -16.447 1.00 93.50 155 PHE A N 1
ATOM 1218 C CA . PHE A 1 155 ? 9.682 -3.156 -17.240 1.00 93.50 155 PHE A CA 1
ATOM 1219 C C . PHE A 1 155 ? 9.696 -4.431 -16.396 1.00 93.50 155 PHE A C 1
ATOM 1221 O O . PHE A 1 155 ? 10.319 -4.475 -15.336 1.00 93.50 155 PHE A O 1
ATOM 1228 N N . VAL A 1 156 ? 9.020 -5.483 -16.853 1.00 92.50 156 VAL A N 1
ATOM 1229 C CA . VAL A 1 156 ? 8.907 -6.765 -16.146 1.00 92.50 156 VAL A CA 1
ATOM 1230 C C . VAL A 1 156 ? 8.813 -7.911 -17.154 1.00 92.50 156 VAL A C 1
ATOM 1232 O O . VAL A 1 156 ? 8.032 -7.848 -18.104 1.00 92.50 156 VAL A O 1
ATOM 1235 N N . ARG A 1 157 ? 9.589 -8.984 -16.948 1.00 91.81 157 ARG A N 1
ATOM 1236 C CA . ARG A 1 157 ? 9.609 -10.206 -17.779 1.00 91.81 157 ARG A CA 1
ATOM 1237 C C . ARG A 1 157 ? 9.747 -9.921 -19.281 1.00 91.81 157 ARG A C 1
ATOM 1239 O O . ARG A 1 157 ? 9.069 -10.531 -20.108 1.00 91.81 157 ARG A O 1
ATOM 1246 N N . GLY A 1 158 ? 10.619 -8.974 -19.625 1.00 90.56 158 GLY A N 1
ATOM 1247 C CA . GLY A 1 158 ? 10.891 -8.572 -21.006 1.00 90.56 158 GLY A CA 1
ATOM 1248 C C . GLY A 1 158 ? 9.827 -7.676 -21.655 1.00 90.56 158 GLY A C 1
ATOM 1249 O O . GLY A 1 158 ? 9.846 -7.526 -22.875 1.00 90.56 158 GLY A O 1
ATOM 1250 N N . LYS A 1 159 ? 8.894 -7.096 -20.886 1.00 91.56 159 LYS A N 1
ATOM 1251 C CA . LYS A 1 159 ? 7.844 -6.193 -21.388 1.00 91.56 159 LYS A CA 1
ATOM 1252 C C . LYS A 1 159 ? 7.756 -4.911 -20.564 1.00 91.56 159 LYS A C 1
ATOM 1254 O O . LYS A 1 159 ? 7.739 -4.975 -19.339 1.00 91.56 159 LYS A O 1
ATOM 1259 N N . CYS A 1 160 ? 7.599 -3.762 -21.219 1.00 91.62 160 CYS A N 1
ATOM 1260 C CA . CYS A 1 160 ? 7.083 -2.563 -20.554 1.00 91.62 160 CYS A CA 1
ATOM 1261 C C . CYS A 1 160 ? 5.579 -2.744 -20.313 1.00 91.62 160 CYS A C 1
ATOM 1263 O O . CYS A 1 160 ? 4.852 -3.107 -21.239 1.00 91.62 160 CYS A O 1
ATOM 1265 N N . VAL A 1 161 ? 5.109 -2.480 -19.095 1.00 93.31 161 VAL A N 1
ATOM 1266 C CA . VAL A 1 161 ? 3.681 -2.471 -18.745 1.00 93.31 161 VAL A CA 1
ATOM 1267 C C . VAL A 1 161 ? 3.278 -1.112 -18.186 1.00 93.31 161 VAL A C 1
ATOM 1269 O O . VAL A 1 161 ? 4.031 -0.501 -17.426 1.00 93.31 161 VAL A O 1
ATOM 1272 N N . ASN A 1 162 ? 2.080 -0.647 -18.547 1.00 93.25 162 ASN A N 1
ATOM 1273 C CA . ASN A 1 162 ? 1.493 0.559 -17.971 1.00 93.25 162 ASN A CA 1
ATOM 1274 C C . ASN A 1 162 ? 1.033 0.262 -16.533 1.00 93.25 162 ASN A C 1
ATOM 1276 O O . ASN A 1 162 ? 0.241 -0.649 -16.294 1.00 93.25 162 ASN A O 1
ATOM 1280 N N . PHE A 1 163 ? 1.517 1.048 -15.577 1.00 92.62 163 PHE A N 1
ATOM 1281 C CA . PHE A 1 163 ? 1.258 0.927 -14.148 1.00 92.62 163 PHE A CA 1
ATOM 1282 C C . PHE A 1 163 ? 1.004 2.321 -13.553 1.00 92.62 163 PHE A C 1
ATOM 1284 O O . PHE A 1 163 ? 1.881 2.947 -12.961 1.00 92.62 163 PHE A O 1
ATOM 1291 N N . SER A 1 164 ? -0.213 2.830 -13.756 1.00 90.38 164 SER A N 1
ATOM 1292 C CA . SER A 1 164 ? -0.675 4.120 -13.228 1.00 90.38 164 SER A CA 1
ATOM 1293 C C . SER A 1 164 ? -1.633 3.936 -12.039 1.00 90.38 164 SER A C 1
ATOM 1295 O O . SER A 1 164 ? -2.227 2.861 -11.895 1.00 90.38 164 SER A O 1
ATOM 1297 N N . PRO A 1 165 ? -1.879 4.977 -11.217 1.00 89.06 165 PRO A N 1
ATOM 1298 C CA . PRO A 1 165 ? -2.911 4.941 -10.177 1.00 89.06 165 PRO A CA 1
ATOM 1299 C C . PRO A 1 165 ? -4.292 4.514 -10.700 1.00 89.06 165 PRO A C 1
ATOM 1301 O O . PRO A 1 165 ? -5.008 3.787 -10.015 1.00 89.06 165 PRO A O 1
ATOM 1304 N N . THR A 1 166 ? -4.643 4.896 -11.932 1.00 89.44 166 THR A N 1
ATOM 1305 C CA . THR A 1 166 ? -5.895 4.504 -12.598 1.00 89.44 166 THR A CA 1
ATOM 1306 C C . THR A 1 166 ? -5.946 3.002 -12.886 1.00 89.44 166 THR A C 1
ATOM 1308 O O . THR A 1 166 ? -6.952 2.362 -12.586 1.00 89.44 166 THR A O 1
ATOM 1311 N N . VAL A 1 167 ? -4.855 2.411 -13.392 1.00 92.00 167 VAL A N 1
ATOM 1312 C CA . VAL A 1 167 ? -4.751 0.956 -13.632 1.00 92.00 167 VAL A CA 1
ATOM 1313 C C . VAL A 1 167 ? -4.850 0.181 -12.314 1.00 92.00 167 VAL A C 1
ATOM 1315 O O . VAL A 1 167 ? -5.598 -0.794 -12.224 1.00 92.00 167 VAL A O 1
ATOM 1318 N N . ILE A 1 168 ? -4.162 0.647 -11.267 1.00 90.75 168 ILE A N 1
ATOM 1319 C CA . ILE A 1 168 ? -4.207 0.046 -9.925 1.00 90.75 168 ILE A CA 1
ATOM 1320 C C . ILE A 1 168 ? -5.631 0.115 -9.352 1.00 90.75 168 ILE A C 1
ATOM 1322 O O . ILE A 1 168 ? -6.144 -0.890 -8.862 1.00 90.75 168 ILE A O 1
ATOM 1326 N N . ASN A 1 169 ? -6.304 1.265 -9.451 1.00 90.25 169 ASN A N 1
ATOM 1327 C CA . ASN A 1 169 ? -7.680 1.422 -8.977 1.00 90.25 169 ASN A CA 1
ATOM 1328 C C . ASN A 1 169 ? -8.670 0.550 -9.774 1.00 90.25 169 ASN A C 1
ATOM 1330 O O . ASN A 1 169 ? -9.475 -0.139 -9.144 1.00 90.25 169 ASN A O 1
ATOM 1334 N N . LYS A 1 170 ? -8.562 0.475 -11.115 1.00 90.19 170 LYS A N 1
ATOM 1335 C CA . LYS A 1 170 ? -9.359 -0.447 -11.960 1.00 90.19 170 LYS A CA 1
ATOM 1336 C C . LYS A 1 170 ? -9.176 -1.896 -11.499 1.00 90.19 170 LYS A C 1
ATOM 1338 O O . LYS A 1 170 ? -10.161 -2.589 -11.244 1.00 90.19 170 LYS A O 1
ATOM 1343 N N . PHE A 1 171 ? -7.930 -2.340 -11.315 1.00 90.00 171 PHE A N 1
ATOM 1344 C CA . PHE A 1 171 ? -7.618 -3.689 -10.830 1.00 90.00 171 PHE A CA 1
ATOM 1345 C C . PHE A 1 171 ? -8.205 -3.960 -9.436 1.00 90.00 171 PHE A C 1
ATOM 1347 O O . PHE A 1 171 ? -8.863 -4.984 -9.226 1.00 90.00 171 PHE A O 1
ATOM 1354 N N . LEU A 1 172 ? -8.046 -3.027 -8.493 1.00 88.62 172 LEU A N 1
ATOM 1355 C CA . LEU A 1 172 ? -8.594 -3.140 -7.137 1.00 88.62 172 LEU A CA 1
ATOM 1356 C C . LEU A 1 172 ? -10.131 -3.033 -7.084 1.00 88.62 172 LEU A C 1
ATOM 1358 O O . LEU A 1 172 ? -10.729 -3.456 -6.098 1.00 88.62 172 LEU A O 1
ATOM 1362 N N . GLY A 1 173 ? -10.788 -2.565 -8.150 1.00 87.81 173 GLY A N 1
ATOM 1363 C CA . GLY A 1 173 ? -12.240 -2.349 -8.194 1.00 87.81 173 GLY A CA 1
ATOM 1364 C C . GLY A 1 173 ? -12.683 -1.059 -7.499 1.00 87.81 173 GLY A C 1
ATOM 1365 O O . GLY A 1 173 ? -13.792 -0.994 -6.975 1.00 87.81 173 GLY A O 1
ATOM 1366 N N . ARG A 1 174 ? -11.809 -0.049 -7.460 1.00 84.56 174 ARG A N 1
ATOM 1367 C CA . ARG A 1 174 ? -12.071 1.276 -6.885 1.00 84.56 174 ARG A CA 1
ATOM 1368 C C . ARG A 1 174 ? -12.544 2.224 -7.990 1.00 84.56 174 ARG A C 1
ATOM 1370 O O . ARG A 1 174 ? -12.084 2.120 -9.126 1.00 84.56 174 ARG A O 1
ATOM 1377 N N . GLY A 1 175 ? -13.473 3.122 -7.665 1.00 74.06 175 GLY A N 1
ATOM 1378 C CA . GLY A 1 175 ? -14.060 4.054 -8.635 1.00 74.06 175 GLY A CA 1
ATOM 1379 C C . GLY A 1 175 ? -13.060 5.069 -9.207 1.00 74.06 175 GLY A C 1
ATOM 1380 O O . GLY A 1 175 ? -11.972 5.260 -8.664 1.00 74.06 175 GLY A O 1
ATOM 1381 N N . LYS A 1 176 ? -13.457 5.747 -10.297 1.00 65.12 176 LYS A N 1
ATOM 1382 C CA . LYS A 1 176 ? -12.743 6.930 -10.818 1.00 65.12 176 LYS A CA 1
ATOM 1383 C C . LYS A 1 176 ? -12.794 8.111 -9.840 1.00 65.12 176 LYS A C 1
ATOM 1385 O O . LYS A 1 176 ? -11.861 8.906 -9.805 1.00 65.12 176 LYS A O 1
ATOM 1390 N N . GLU A 1 177 ? -13.865 8.223 -9.052 1.00 66.50 177 GLU A N 1
ATOM 1391 C CA . GLU A 1 177 ? -13.974 9.229 -7.997 1.00 66.50 177 GLU A CA 1
ATOM 1392 C C . GLU A 1 177 ? -12.855 9.028 -6.967 1.00 66.50 177 GLU A C 1
ATOM 1394 O O . GLU A 1 177 ? -12.780 8.004 -6.282 1.00 66.50 177 GLU A O 1
ATOM 1399 N N . GLY A 1 178 ? -11.967 10.020 -6.869 1.00 59.06 178 GLY A N 1
ATOM 1400 C CA . GLY A 1 178 ? -10.965 10.067 -5.813 1.00 59.06 178 GLY A CA 1
ATOM 1401 C C . GLY A 1 178 ? -11.638 10.082 -4.441 1.00 59.06 178 GLY A C 1
ATOM 1402 O O . GLY A 1 178 ? -12.710 10.663 -4.272 1.00 59.06 178 GLY A O 1
ATOM 1403 N N . ALA A 1 179 ? -11.006 9.449 -3.449 1.00 62.38 179 ALA A N 1
ATOM 1404 C CA . ALA A 1 179 ? -11.513 9.469 -2.081 1.00 62.38 179 ALA A CA 1
ATOM 1405 C C . ALA A 1 179 ? -11.722 10.922 -1.623 1.00 62.38 179 ALA A C 1
ATOM 1407 O O . ALA A 1 179 ? -10.805 11.737 -1.739 1.00 62.38 179 ALA A O 1
ATOM 1408 N N . CYS A 1 180 ? -12.924 11.232 -1.126 1.00 59.06 180 CYS A N 1
ATOM 1409 C CA . CYS A 1 180 ? -13.280 12.583 -0.702 1.00 59.06 180 CYS A CA 1
ATOM 1410 C C . CYS A 1 180 ? -12.251 13.115 0.306 1.00 59.06 180 CYS A C 1
ATOM 1412 O O . CYS A 1 180 ? -11.916 12.431 1.276 1.00 59.06 180 CYS A O 1
ATOM 1414 N N . GLU A 1 181 ? -11.757 14.332 0.071 1.00 67.75 181 GLU A N 1
ATOM 1415 C CA . GLU A 1 181 ? -10.742 14.985 0.900 1.00 67.75 181 GLU A CA 1
ATOM 1416 C C . GLU A 1 181 ? -11.357 15.368 2.256 1.00 67.75 181 GLU A C 1
ATOM 1418 O O . GLU A 1 181 ? -11.945 16.434 2.425 1.00 67.75 181 GLU A O 1
ATOM 1423 N N . LEU A 1 182 ? -11.304 14.434 3.208 1.00 75.31 182 LEU A N 1
ATOM 1424 C CA . LEU A 1 182 ? -11.913 14.579 4.525 1.00 75.31 182 LEU A CA 1
ATOM 1425 C C . LEU A 1 182 ? -11.024 15.436 5.435 1.00 75.31 182 LEU A C 1
ATOM 1427 O O . LEU A 1 182 ? -10.155 14.918 6.138 1.00 75.31 182 LEU A O 1
ATOM 1431 N N . GLU A 1 183 ? -11.270 16.744 5.458 1.00 83.88 183 GLU A N 1
ATOM 1432 C CA . GLU A 1 183 ? -10.704 17.616 6.487 1.00 83.88 183 GLU A CA 1
ATOM 1433 C C . GLU A 1 183 ? -11.322 17.286 7.857 1.00 83.88 183 GLU A C 1
ATOM 1435 O O . GLU A 1 183 ? -12.516 17.475 8.091 1.00 83.88 183 GLU A O 1
ATOM 1440 N N . ALA A 1 184 ? -10.496 16.779 8.775 1.00 87.62 184 ALA A N 1
ATOM 1441 C CA . ALA A 1 184 ? -10.853 16.517 10.165 1.00 87.62 184 ALA A CA 1
ATOM 1442 C C . ALA A 1 184 ? -9.649 16.809 11.069 1.00 87.62 184 ALA A C 1
ATOM 1444 O O . ALA A 1 184 ? -8.519 16.441 10.749 1.00 87.62 184 ALA A O 1
ATOM 1445 N N . THR A 1 185 ? -9.873 17.454 12.213 1.00 92.25 185 THR A N 1
ATOM 1446 C CA . THR A 1 185 ? -8.803 17.715 13.188 1.00 92.25 185 THR A CA 1
ATOM 1447 C C . THR A 1 185 ? -8.457 16.464 13.998 1.00 92.25 185 THR A C 1
ATOM 1449 O O . THR A 1 185 ? -9.329 15.640 14.284 1.00 92.25 185 THR A O 1
ATOM 1452 N N . ASP A 1 186 ? -7.219 16.362 14.497 1.00 90.25 186 ASP A N 1
ATOM 1453 C CA . ASP A 1 186 ? -6.799 15.293 15.423 1.00 90.25 186 ASP A CA 1
ATOM 1454 C C . ASP A 1 186 ? -7.760 15.142 16.615 1.00 90.25 186 ASP A C 1
ATOM 1456 O O . ASP A 1 186 ? -8.012 14.040 17.099 1.00 90.25 186 ASP A O 1
ATOM 1460 N N . ASN A 1 187 ? -8.342 16.251 17.081 1.00 92.50 187 ASN A N 1
ATOM 1461 C CA . ASN A 1 187 ? -9.300 16.269 18.183 1.00 92.50 187 ASN A CA 1
ATOM 1462 C C . ASN A 1 187 ? -10.673 15.704 17.779 1.00 92.50 187 ASN A C 1
ATOM 1464 O O . ASN A 1 187 ? -11.358 15.119 18.617 1.00 92.50 187 ASN A O 1
ATOM 1468 N N . GLU A 1 188 ? -11.102 15.867 16.528 1.00 93.44 188 GLU A N 1
ATOM 1469 C CA . GLU A 1 188 ? -12.313 15.234 15.984 1.00 93.44 188 GLU A CA 1
ATOM 1470 C C . GLU A 1 188 ? -12.110 13.741 15.790 1.00 93.44 188 GLU A C 1
ATOM 1472 O O . GLU A 1 188 ? -12.914 12.957 16.296 1.00 93.44 188 GLU A O 1
ATOM 1477 N N . VAL A 1 189 ? -10.986 13.356 15.182 1.00 92.06 189 VAL A N 1
ATOM 1478 C CA . VAL A 1 189 ? -10.566 11.958 15.053 1.00 92.06 189 VAL A CA 1
ATOM 1479 C C . VAL A 1 189 ? -10.502 11.298 16.433 1.00 92.06 189 VAL A C 1
ATOM 1481 O O . VAL A 1 189 ? -11.116 10.255 16.632 1.00 92.06 189 VAL A O 1
ATOM 1484 N N . CYS A 1 190 ? -9.864 11.927 17.427 1.00 93.00 190 CYS A N 1
ATOM 1485 C CA . CYS A 1 190 ? -9.768 11.408 18.797 1.00 93.00 190 CYS A CA 1
ATOM 1486 C C . CYS A 1 190 ? -11.146 11.224 19.464 1.00 93.00 190 CYS A C 1
ATOM 1488 O O . CYS A 1 190 ? -11.403 10.196 20.100 1.00 93.00 190 CYS A O 1
ATOM 1490 N N . ARG A 1 191 ? -12.064 12.188 19.286 1.00 94.12 191 ARG A N 1
ATOM 1491 C CA . ARG A 1 191 ? -13.441 12.094 19.802 1.00 94.12 191 ARG A CA 1
ATOM 1492 C C . ARG A 1 191 ? -14.232 10.977 19.136 1.00 94.12 191 ARG A C 1
ATOM 1494 O O . ARG A 1 191 ? -14.966 10.283 19.833 1.00 94.12 191 ARG A O 1
ATOM 1501 N N . GLU A 1 192 ? -14.096 10.801 17.830 1.00 94.50 192 GLU A N 1
ATOM 1502 C CA . GLU A 1 192 ? -14.778 9.736 17.096 1.00 94.50 192 GLU A CA 1
ATOM 1503 C C . GLU A 1 192 ? -14.231 8.361 17.504 1.00 94.50 192 GLU A C 1
ATOM 1505 O O . GLU A 1 192 ? -14.976 7.513 18.006 1.00 94.50 192 GLU A O 1
ATOM 1510 N N . ILE A 1 193 ? -12.911 8.160 17.421 1.00 94.75 193 ILE A N 1
ATOM 1511 C CA . ILE A 1 193 ? -12.324 6.831 17.628 1.00 94.75 193 ILE A CA 1
ATOM 1512 C C . ILE A 1 193 ? -12.394 6.322 19.071 1.00 94.75 193 ILE A C 1
ATOM 1514 O O . ILE A 1 193 ? -12.274 5.116 19.289 1.00 94.75 193 ILE A O 1
ATOM 1518 N N . THR A 1 194 ? -12.640 7.204 20.047 1.00 94.81 194 THR A N 1
ATOM 1519 C CA . THR A 1 194 ? -12.767 6.859 21.478 1.00 94.81 194 THR A CA 1
ATOM 1520 C C . THR A 1 194 ? -14.188 6.956 22.043 1.00 94.81 194 THR A C 1
ATOM 1522 O O . THR A 1 194 ? -14.358 6.931 23.265 1.00 94.81 194 THR A O 1
ATOM 1525 N N . ALA A 1 195 ? -15.218 7.113 21.198 1.00 94.38 195 ALA A N 1
ATOM 1526 C CA . ALA A 1 195 ? -16.590 7.418 21.636 1.00 94.38 195 ALA A CA 1
ATOM 1527 C C . ALA A 1 195 ? -16.642 8.587 22.649 1.00 94.38 195 ALA A C 1
ATOM 1529 O O . ALA A 1 195 ? -17.328 8.542 23.671 1.00 94.38 195 ALA A O 1
ATOM 1530 N N . ARG A 1 196 ? -15.876 9.644 22.358 1.00 93.44 196 ARG A N 1
ATOM 1531 C CA . ARG A 1 196 ? -15.746 10.898 23.119 1.00 93.44 196 ARG A CA 1
ATOM 1532 C C . ARG A 1 196 ? -15.149 10.756 24.527 1.00 93.44 196 ARG A C 1
ATOM 1534 O O . ARG A 1 196 ? -15.143 11.741 25.268 1.00 93.44 196 ARG A O 1
ATOM 1541 N N . GLN A 1 197 ? -14.590 9.592 24.889 1.00 90.62 197 GLN A N 1
ATOM 1542 C CA . GLN A 1 197 ? -13.839 9.425 26.145 1.00 90.62 197 GLN A CA 1
ATOM 1543 C C . GLN A 1 197 ? -12.575 10.291 26.192 1.00 90.62 197 GLN A C 1
ATOM 1545 O O . GLN A 1 197 ? -12.173 10.734 27.267 1.00 90.62 197 GLN A O 1
ATOM 1550 N N . VAL A 1 198 ? -11.949 10.529 25.039 1.00 91.00 198 VAL A N 1
ATOM 1551 C CA . VAL A 1 198 ? -10.810 11.435 24.885 1.00 91.00 198 VAL A CA 1
ATOM 1552 C C . VAL A 1 198 ? -11.241 12.577 23.961 1.00 91.00 198 VAL A C 1
ATOM 1554 O O . VAL A 1 198 ? -11.809 12.350 22.895 1.00 91.00 198 VAL A O 1
ATOM 1557 N N . LYS A 1 199 ? -11.050 13.823 24.412 1.00 90.00 199 LYS A N 1
ATOM 1558 C CA . LYS A 1 199 ? -11.545 15.033 23.723 1.00 90.00 199 LYS A CA 1
ATOM 1559 C C . LYS A 1 199 ? -10.506 15.703 22.826 1.00 90.00 199 LYS A C 1
ATOM 1561 O O . LYS A 1 199 ? -10.877 16.366 21.859 1.00 90.00 199 LYS A O 1
ATOM 1566 N N . GLU A 1 200 ? -9.237 15.528 23.178 1.00 90.69 200 GLU A N 1
ATOM 1567 C CA . GLU A 1 200 ? -8.069 16.185 22.596 1.00 90.69 200 GLU A CA 1
ATOM 1568 C C . GLU A 1 200 ? -6.972 15.143 22.357 1.00 90.69 200 GLU A C 1
ATOM 1570 O O . GLU A 1 200 ? -6.859 14.175 23.117 1.00 90.69 200 GLU A O 1
ATOM 1575 N N . TRP A 1 201 ? -6.166 15.308 21.311 1.00 88.50 201 TRP A N 1
ATOM 1576 C CA . TRP A 1 201 ? -5.082 14.371 21.020 1.00 88.50 201 TRP A CA 1
ATOM 1577 C C . TRP A 1 201 ? -3.965 14.459 22.083 1.00 88.50 201 TRP A C 1
ATOM 1579 O O . TRP A 1 201 ? -3.548 15.569 22.434 1.00 88.50 201 TRP A O 1
ATOM 1589 N N . PRO A 1 202 ? -3.441 13.339 22.631 1.00 86.12 202 PRO A N 1
ATOM 1590 C CA . PRO A 1 202 ? -2.508 13.407 23.757 1.00 86.12 202 PRO A CA 1
ATOM 1591 C C . PRO A 1 202 ? -1.142 13.983 23.344 1.00 86.12 202 PRO A C 1
ATOM 1593 O O . PRO A 1 202 ? -0.310 13.306 22.746 1.00 86.12 202 PRO A O 1
ATOM 1596 N N . SER A 1 203 ? -0.854 15.225 23.737 1.00 80.50 203 SER A N 1
ATOM 1597 C CA . SER A 1 203 ? 0.227 16.061 23.172 1.00 80.50 203 SER A CA 1
ATOM 1598 C C . SER A 1 203 ? 1.666 15.542 23.355 1.00 80.50 203 SER A C 1
ATOM 1600 O O . SER A 1 203 ? 2.606 16.160 22.863 1.00 80.50 203 SER A O 1
ATOM 1602 N N . LYS A 1 204 ? 1.863 14.455 24.116 1.00 72.75 204 LYS A N 1
ATOM 1603 C CA . LYS A 1 204 ? 3.165 13.810 24.391 1.00 72.75 204 LYS A CA 1
ATOM 1604 C C . LYS A 1 204 ? 3.085 12.275 24.500 1.00 72.75 204 LYS A C 1
ATOM 1606 O O . LYS A 1 204 ? 3.989 11.665 25.068 1.00 72.75 204 LYS A O 1
ATOM 1611 N N . LYS A 1 205 ? 1.993 11.640 24.052 1.00 75.44 205 LYS A N 1
ATOM 1612 C CA . LYS A 1 205 ? 1.787 10.180 24.144 1.00 75.44 205 LYS A CA 1
ATOM 1613 C C . LYS A 1 205 ? 0.970 9.668 22.959 1.00 75.44 205 LYS A C 1
ATOM 1615 O O . LYS A 1 205 ? 0.095 10.364 22.466 1.00 75.44 205 LYS A O 1
ATOM 1620 N N . HIS A 1 206 ? 1.189 8.418 22.564 1.00 81.12 206 HIS A N 1
ATOM 1621 C CA . HIS A 1 206 ? 0.255 7.728 21.675 1.00 81.12 206 HIS A CA 1
ATOM 1622 C C . HIS A 1 20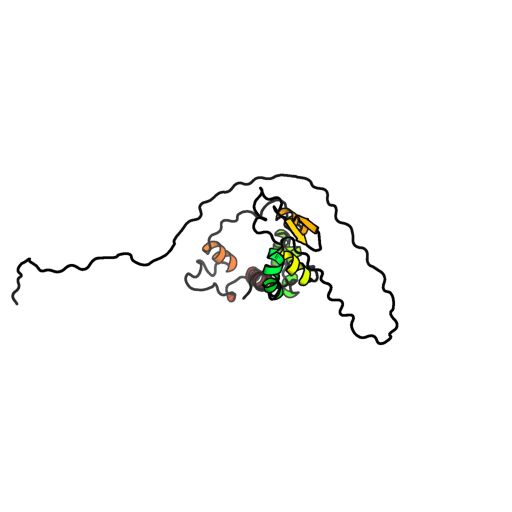6 ? -1.098 7.542 22.378 1.00 81.12 206 HIS A C 1
ATOM 1624 O O . HIS A 1 206 ? -1.147 7.313 23.592 1.00 81.12 206 HIS A O 1
ATOM 1630 N N . LEU A 1 207 ? -2.191 7.613 21.616 1.00 85.88 207 LEU A N 1
ATOM 1631 C CA . LEU A 1 207 ? -3.514 7.238 22.102 1.00 85.88 207 LEU A CA 1
ATOM 1632 C C . LEU A 1 207 ? -3.514 5.735 22.453 1.00 85.88 207 LEU A C 1
ATOM 1634 O O . LEU A 1 207 ? -3.200 4.924 21.580 1.00 85.88 207 LEU A O 1
ATOM 1638 N N . PRO A 1 208 ? -3.835 5.317 23.693 1.00 84.44 208 PRO A N 1
ATOM 1639 C CA . PRO A 1 208 ? -3.807 3.899 24.041 1.00 84.44 208 PRO A CA 1
ATOM 1640 C C . PRO A 1 208 ? -4.866 3.117 23.258 1.00 84.44 208 PRO A C 1
ATOM 1642 O O . PRO A 1 208 ? -6.038 3.485 23.287 1.00 84.44 208 PRO A O 1
ATOM 1645 N N . ALA A 1 209 ? -4.494 1.995 22.634 1.00 84.62 209 ALA A N 1
ATOM 1646 C CA . ALA A 1 209 ? -5.430 1.167 21.863 1.00 84.62 209 ALA A CA 1
ATOM 1647 C C . ALA A 1 209 ? -6.652 0.703 22.690 1.00 84.62 209 ALA A C 1
ATOM 1649 O O . ALA A 1 209 ? -7.759 0.624 22.170 1.00 84.62 209 ALA A O 1
ATOM 1650 N N . GLY A 1 210 ? -6.486 0.505 24.005 1.00 87.12 210 GLY A N 1
ATOM 1651 C CA . GLY A 1 210 ? -7.578 0.231 24.955 1.00 87.12 210 GLY A CA 1
ATOM 1652 C C . GLY A 1 210 ? -8.534 1.405 25.236 1.00 87.12 210 GLY A C 1
ATOM 1653 O O . GLY A 1 210 ? -9.372 1.301 26.129 1.00 87.12 210 GLY A O 1
ATOM 1654 N N . LYS A 1 211 ? -8.403 2.533 24.524 1.00 91.19 211 LYS A N 1
ATOM 1655 C CA . LYS A 1 211 ? -9.382 3.633 24.481 1.00 91.19 211 LYS A CA 1
ATOM 1656 C C . LYS A 1 211 ? -10.164 3.711 23.171 1.00 91.19 211 LYS A C 1
ATOM 1658 O O . LYS A 1 211 ? -11.089 4.514 23.095 1.00 91.19 211 LYS A O 1
ATOM 1663 N N . LEU A 1 212 ? -9.825 2.896 22.174 1.00 94.50 212 LEU A N 1
ATOM 1664 C CA . LEU A 1 212 ? -10.571 2.813 20.921 1.00 94.50 212 LEU A CA 1
ATOM 1665 C C . LEU A 1 212 ? -11.910 2.087 21.132 1.00 94.50 212 LEU A C 1
ATOM 1667 O O . LEU A 1 212 ? -12.010 1.188 21.970 1.00 94.50 212 LEU A O 1
ATOM 1671 N N . THR A 1 213 ? -12.935 2.431 20.349 1.00 94.12 213 THR A N 1
ATOM 1672 C CA . THR A 1 213 ? -14.135 1.578 20.237 1.00 94.12 213 THR A CA 1
ATOM 1673 C C . THR A 1 213 ? -13.791 0.265 19.524 1.00 94.12 213 THR A C 1
ATOM 1675 O O . THR A 1 213 ? -12.767 0.177 18.846 1.00 94.12 213 THR A O 1
ATOM 1678 N N . MET A 1 214 ? -14.649 -0.760 19.629 1.00 92.31 214 MET A N 1
ATOM 1679 C CA . MET A 1 214 ? -14.397 -2.072 19.010 1.00 92.31 214 MET A CA 1
ATOM 1680 C C . MET A 1 214 ? -14.098 -1.964 17.503 1.00 92.31 214 MET A C 1
ATOM 1682 O O . MET A 1 214 ? -13.092 -2.502 17.045 1.00 92.31 214 MET A O 1
ATOM 1686 N N . LYS A 1 215 ? -14.901 -1.187 16.758 1.00 92.88 215 LYS A N 1
ATOM 1687 C CA . LYS A 1 215 ? -14.674 -0.857 15.339 1.00 92.88 215 LYS A CA 1
ATOM 1688 C C . LYS A 1 215 ? -13.252 -0.357 15.086 1.00 92.88 215 LYS A C 1
ATOM 1690 O O . LYS A 1 215 ? -12.527 -0.931 14.277 1.00 92.88 215 LYS A O 1
ATOM 1695 N N . TYR A 1 216 ? -12.834 0.694 15.789 1.00 93.75 216 TYR A N 1
ATOM 1696 C CA . TYR A 1 216 ? -11.544 1.329 15.528 1.00 93.75 216 TYR A CA 1
ATOM 1697 C C . TYR A 1 216 ? -10.363 0.518 16.074 1.00 93.75 216 TYR A C 1
ATOM 1699 O O . TYR A 1 216 ? -9.292 0.540 15.475 1.00 93.75 216 TYR A O 1
ATOM 1707 N N . ALA A 1 217 ? -10.556 -0.275 17.131 1.00 93.25 217 ALA A N 1
ATOM 1708 C CA . ALA A 1 217 ? -9.574 -1.252 17.597 1.00 93.25 217 ALA A CA 1
ATOM 1709 C C . ALA A 1 217 ? -9.332 -2.366 16.561 1.00 93.25 217 ALA A C 1
ATOM 1711 O O . ALA A 1 217 ? -8.192 -2.789 16.369 1.00 93.25 217 ALA A O 1
ATOM 1712 N N . ILE A 1 218 ? -10.379 -2.825 15.867 1.00 92.75 218 ILE A N 1
ATOM 1713 C CA . ILE A 1 218 ? -10.264 -3.816 14.789 1.00 92.75 218 ILE A CA 1
ATOM 1714 C C . ILE A 1 218 ? -9.614 -3.195 13.547 1.00 92.75 218 ILE A C 1
ATOM 1716 O O . ILE A 1 218 ? -8.634 -3.742 13.049 1.00 92.75 218 ILE A O 1
ATOM 1720 N N . LEU A 1 219 ? -10.075 -2.026 13.090 1.00 92.25 219 LEU A N 1
ATOM 1721 C CA . LEU A 1 219 ? -9.461 -1.313 11.958 1.00 92.25 219 LEU A CA 1
ATOM 1722 C C . LEU A 1 219 ? -7.970 -1.020 12.210 1.00 92.25 219 LEU A C 1
ATOM 1724 O O . LEU A 1 219 ? -7.141 -1.235 11.325 1.00 92.25 219 LEU A O 1
ATOM 1728 N N . HIS A 1 220 ? -7.605 -0.633 13.438 1.00 90.88 220 HIS A N 1
ATOM 1729 C CA . HIS A 1 220 ? -6.210 -0.481 13.854 1.00 90.88 220 HIS A CA 1
ATOM 1730 C C . HIS A 1 220 ? -5.428 -1.799 13.752 1.00 90.88 220 HIS A C 1
ATOM 1732 O O . HIS A 1 220 ? -4.315 -1.793 13.236 1.00 90.88 220 HIS A O 1
ATOM 1738 N N . LYS A 1 221 ? -5.976 -2.939 14.207 1.00 90.25 221 LYS A N 1
ATOM 1739 C CA . LYS A 1 221 ? -5.317 -4.255 14.059 1.00 90.25 221 LYS A CA 1
ATOM 1740 C C . LYS A 1 221 ? -5.046 -4.600 12.591 1.00 90.25 221 LYS A C 1
ATOM 1742 O O . LYS A 1 221 ? -3.945 -5.048 12.290 1.00 90.25 221 LYS A O 1
ATOM 1747 N N . ILE A 1 222 ? -6.015 -4.380 11.695 1.00 90.31 222 ILE A N 1
ATOM 1748 C CA . ILE A 1 222 ? -5.868 -4.644 10.251 1.00 90.31 222 ILE A CA 1
ATOM 1749 C C . ILE A 1 222 ? -4.740 -3.774 9.678 1.00 90.31 222 ILE A C 1
ATOM 1751 O O . ILE A 1 222 ? -3.796 -4.293 9.082 1.00 90.31 222 ILE A O 1
ATOM 1755 N N . GLY A 1 223 ? -4.775 -2.462 9.940 1.00 89.94 223 GLY A N 1
ATOM 1756 C CA . GLY A 1 223 ? -3.741 -1.534 9.477 1.00 89.94 223 GLY A CA 1
ATOM 1757 C C . GLY A 1 223 ? -2.345 -1.849 10.025 1.00 89.94 223 GLY A C 1
ATOM 1758 O O . GLY A 1 223 ? -1.370 -1.811 9.277 1.00 89.94 223 GLY A O 1
ATOM 1759 N N . SER A 1 224 ? -2.244 -2.240 11.301 1.00 88.25 224 SER A N 1
ATOM 1760 C CA . SER A 1 224 ? -0.989 -2.697 11.919 1.00 88.25 224 SER A CA 1
ATOM 1761 C C . SER A 1 224 ? -0.485 -4.047 11.397 1.00 88.25 224 SER A C 1
ATOM 1763 O O . SER A 1 224 ? 0.695 -4.340 11.545 1.00 88.25 224 SER A O 1
ATOM 1765 N N . ALA A 1 225 ? -1.346 -4.888 10.817 1.00 85.50 225 ALA A N 1
ATOM 1766 C CA . ALA A 1 225 ? -0.944 -6.181 10.264 1.00 85.50 225 ALA A CA 1
ATOM 1767 C C . ALA A 1 225 ? -0.435 -6.081 8.815 1.00 85.50 225 ALA A C 1
ATOM 1769 O O . ALA A 1 225 ? 0.458 -6.847 8.443 1.00 85.50 225 ALA A O 1
ATOM 1770 N N . ASN A 1 226 ? -0.992 -5.150 8.027 1.00 86.31 226 ASN A N 1
ATOM 1771 C CA . ASN A 1 226 ? -0.757 -5.057 6.581 1.00 86.31 226 ASN A CA 1
ATOM 1772 C C . ASN A 1 226 ? 0.073 -3.834 6.147 1.00 86.31 226 ASN A C 1
ATOM 1774 O O . ASN A 1 226 ? 0.923 -3.980 5.272 1.00 86.31 226 ASN A O 1
ATOM 1778 N N . TRP A 1 227 ? -0.131 -2.649 6.742 1.00 84.06 227 TRP A N 1
ATOM 1779 C CA . TRP A 1 227 ? 0.378 -1.377 6.185 1.00 84.06 227 TRP A CA 1
ATOM 1780 C C . TRP A 1 227 ? 1.315 -0.585 7.104 1.00 84.06 227 TRP A C 1
ATOM 1782 O O . TRP A 1 227 ? 2.043 0.282 6.625 1.00 84.06 227 TRP A O 1
ATOM 1792 N N . VAL A 1 228 ? 1.351 -0.885 8.406 1.00 78.75 228 VAL A N 1
ATOM 1793 C CA . VAL A 1 228 ? 2.324 -0.301 9.344 1.00 78.75 228 VAL A CA 1
ATOM 1794 C C . VAL A 1 228 ? 3.348 -1.361 9.732 1.00 78.75 228 VAL A C 1
ATOM 1796 O O . VAL A 1 228 ? 3.029 -2.306 10.448 1.00 78.75 228 VAL A O 1
ATOM 1799 N N . HIS A 1 229 ? 4.591 -1.206 9.277 1.00 59.69 229 HIS A N 1
ATOM 1800 C CA . HIS A 1 229 ? 5.704 -2.012 9.778 1.00 59.69 229 HIS A CA 1
ATOM 1801 C C . HIS A 1 229 ? 6.204 -1.457 11.116 1.00 59.69 229 HIS A C 1
ATOM 1803 O O . HIS A 1 229 ? 6.453 -0.257 11.241 1.00 59.69 229 HIS A O 1
ATOM 1809 N N . VAL A 1 230 ? 6.331 -2.358 12.094 1.00 48.97 230 VAL A N 1
ATOM 1810 C CA . VAL A 1 230 ? 6.774 -2.127 13.479 1.00 48.97 230 VAL A CA 1
ATOM 1811 C C . VAL A 1 230 ? 7.975 -3.025 13.757 1.00 48.97 230 VAL A C 1
ATOM 1813 O O . VAL A 1 230 ? 7.908 -4.202 13.332 1.00 48.97 230 VAL A O 1
#

Radius of gyration: 30.16 Å; Cα contacts (8 Å, |Δi|>4): 158; chains: 1; bounding box: 67×98×79 Å

Organism: Pisum sativum (NCBI:txid3888)

pLDDT: mean 71.84, std 25.93, range [23.47, 95.25]

InterPro domains:
  IPR046796 Putative plant retrotransposon-related domain [PF20167] (118-228)

Solvent-accessible surface area (backbone atoms only — not comparable to full-atom values): 15585 Å² total; per-residue (Å²): 132,91,82,88,93,78,89,82,85,89,88,80,93,82,90,80,87,88,80,86,83,84,89,82,82,91,77,88,86,85,83,87,85,86,83,89,80,88,78,93,77,92,72,84,86,91,72,86,83,86,77,89,81,83,88,79,91,84,83,92,76,97,76,85,84,84,80,89,78,76,80,71,77,43,65,76,49,80,62,27,68,69,47,35,75,59,48,74,72,53,82,82,85,73,71,55,62,68,52,70,82,49,68,72,37,55,76,53,45,54,50,37,52,74,68,39,44,52,59,75,36,38,90,74,73,88,80,60,64,69,58,57,40,33,41,65,45,26,55,53,96,49,27,82,38,86,88,42,97,46,39,30,34,35,28,46,83,83,39,79,42,82,60,38,75,66,55,53,28,56,73,49,63,35,71,91,70,70,80,76,86,78,88,72,52,64,34,54,52,33,21,60,43,23,74,54,77,39,67,58,58,58,93,88,51,80,81,61,67,93,50,39,38,73,63,49,41,49,54,48,51,53,43,52,69,56,75,47,91,128

Foldseek 3Di:
DDDDDDDDDDDDDDDDDDDDDDDDDDDDDDDDDDDDDDDDPPDDDPDDDDDDDDDDDDDDDDDDDDPPPPPVLDAPDPCLVVCLVVLVPDDDDFAEADDPVQVPPVVLVVVCVVQLNCQRHPPGDDDPSSQVSSQVSFQDPCCCPPPDPNPQWGDTPNDIDRHDPVVVCVVSVHDPDDDPPDDDDPQRVLCVQQVNPGRHQDPPDHDDLVSGDPSNNSVVVSCCRGPDDD

Sequence (230 aa):
MKTRKGRSVAEMMTAKTAKKVTVVGPSMSWSKVREIFDSDEDFEEDVPSISPVKRINFRKSPAKVVVVHLDNISFHLEDGATKWKFVIQRRVAVERELGKDVVEVKEVMDLINTSGLMKTVSGLAQCYEGLVKEFVVNIPEDIADKNSKEFCKVFVRGKCVNFSPTVINKFLGRGKEGACELEATDNEVCREITARQVKEWPSKKHLPAGKLTMKYAILHKIGSANWVHV

Secondary structure (DSSP, 8-state):
--------------------------------------------------PPPPP-PPPP---S-----------SSHHHHHHHHHHTTSPPP---PPPHHHHT-HHHHHHHHHTT-GGGTSS-----HHHHHHHHHT--TTTT-TTSTTTTEEEETTEEEE--HHHHHHHHT--SSPPP-----HHHHHHHHTTTS--S--TTSPPPGGGS-HHHHHHHHHHHHHT---